Protein AF-A0A453SCV8-F1 (afdb_monomer)

pLDDT: mean 80.99, std 14.95, range [28.77, 96.25]

Nearest PDB structures (foldseek):
  8esm-assembly1_A  TM=9.044E-01  e=3.641E-14  Homo sapiens
  6vp0-assembly1_E  TM=8.899E-01  e=4.242E-14  Homo sapiens
  6vz1-assembly1_B  TM=8.803E-01  e=1.593E-13  Homo sapiens
  6p2p-assembly1_B  TM=7.952E-01  e=4.656E-09  Homo sapiens
  6p2p-assembly1_A  TM=7.874E-01  e=2.498E-08  Homo sapiens

Foldseek 3Di:
DLLVCVLVVVDDPVVSVVVLVVVLVCLQVVLVVCCVPVVDDPVVSVVSNVLSVLQSLLSVLVSLLSVLLSVVVVVVVVPPPDDDDPDVQQNDTDDPVLSVLSSLALASHDGSDADFAPAFPVVVLVVLVVVLVVLVVVLVCLCVPQVVVLVVPDDDPVPDDPVSVVVSCVSVVVSVVSSVVSCLCSPLVRVNVSSCSVSRGPDNQQFAPLVPDPDPVSNVCGSGVRVNVSVVQSVCCVPPVDDDPPDD

InterPro domains:
  IPR004299 Membrane bound O-acyl transferase, MBOAT [PF03062] (101-226)
  IPR014371 Sterol O-acyltransferase, ACAT/DAG/ARE types [PTHR10408] (1-233)

Structure (mmCIF, N/CA/C/O backbone):
data_AF-A0A453SCV8-F1
#
_entry.id   AF-A0A453SCV8-F1
#
loop_
_atom_site.group_PDB
_atom_site.id
_atom_site.type_symbol
_atom_si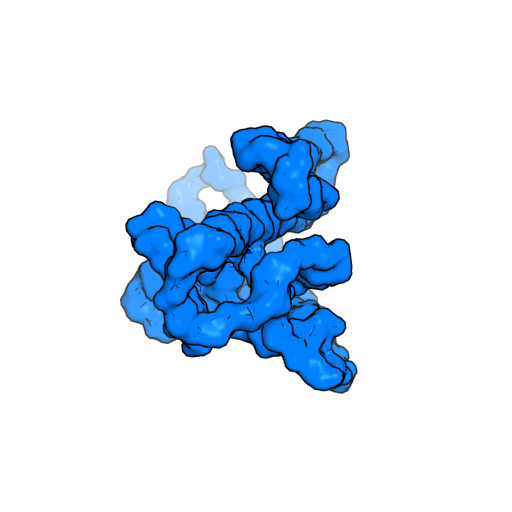te.label_atom_id
_atom_site.label_alt_id
_atom_site.label_comp_id
_atom_site.label_asym_id
_atom_site.label_entity_id
_atom_site.label_seq_id
_atom_site.pdbx_PDB_ins_code
_atom_site.Cartn_x
_atom_site.Cartn_y
_atom_site.Cartn_z
_atom_site.occupancy
_atom_site.B_iso_or_equiv
_atom_site.auth_seq_id
_atom_site.auth_comp_id
_atom_site.auth_asym_id
_atom_site.auth_atom_id
_atom_site.pdbx_PDB_model_num
ATOM 1 N N . MET A 1 1 ? 2.041 -7.154 -23.601 1.00 58.28 1 MET A N 1
ATOM 2 C CA . MET A 1 1 ? 2.044 -7.529 -25.037 1.00 58.28 1 MET A CA 1
ATOM 3 C C . MET A 1 1 ? 2.003 -6.274 -25.902 1.00 58.28 1 MET A C 1
ATOM 5 O O . MET A 1 1 ? 2.887 -6.109 -26.728 1.00 58.28 1 MET A O 1
ATOM 9 N N . THR A 1 2 ? 1.083 -5.354 -25.604 1.00 64.06 2 THR A N 1
ATOM 10 C CA . THR A 1 2 ? 0.978 -3.983 -26.143 1.00 64.06 2 THR A CA 1
ATOM 11 C C . THR A 1 2 ? 2.317 -3.238 -26.220 1.00 64.06 2 THR A C 1
ATOM 13 O O . THR A 1 2 ? 2.733 -2.824 -27.296 1.00 64.06 2 THR A O 1
ATOM 16 N N . GLU A 1 3 ? 3.055 -3.177 -25.111 1.00 69.62 3 GLU A N 1
ATOM 17 C CA . GLU A 1 3 ? 4.350 -2.486 -25.033 1.00 69.62 3 GLU A CA 1
ATOM 18 C C . GLU A 1 3 ? 5.454 -3.131 -25.882 1.00 69.62 3 GLU A C 1
ATOM 20 O O . GLU A 1 3 ? 6.241 -2.439 -26.522 1.00 69.62 3 GLU A O 1
ATOM 25 N N . LYS A 1 4 ? 5.464 -4.467 -25.997 1.00 69.44 4 LYS A N 1
ATOM 26 C CA . LYS A 1 4 ? 6.417 -5.168 -26.876 1.00 69.44 4 LYS A CA 1
ATOM 27 C C . LYS A 1 4 ? 6.181 -4.837 -28.351 1.00 69.44 4 LYS A C 1
ATOM 29 O O . LYS A 1 4 ? 7.125 -4.835 -29.135 1.00 69.44 4 LYS A O 1
ATOM 34 N N . TRP A 1 5 ? 4.930 -4.593 -28.737 1.00 65.44 5 TRP A N 1
ATOM 35 C CA . TRP A 1 5 ? 4.578 -4.194 -30.097 1.00 65.44 5 TRP A CA 1
ATOM 36 C C . TRP A 1 5 ? 4.864 -2.711 -30.352 1.00 65.44 5 TRP A C 1
ATOM 38 O O . TRP A 1 5 ? 5.393 -2.380 -31.411 1.00 65.44 5 TRP A O 1
ATOM 48 N N . ALA A 1 6 ? 4.616 -1.841 -29.368 1.00 64.25 6 ALA A N 1
ATOM 49 C CA . ALA A 1 6 ? 4.986 -0.426 -29.438 1.00 64.25 6 ALA A CA 1
ATOM 50 C C . ALA A 1 6 ? 6.508 -0.238 -29.587 1.00 64.25 6 ALA A C 1
ATOM 52 O O . ALA A 1 6 ? 6.961 0.502 -30.454 1.00 64.25 6 ALA A O 1
ATOM 53 N N . GLN A 1 7 ? 7.317 -0.981 -28.826 1.00 65.38 7 GLN A N 1
ATOM 54 C CA . GLN A 1 7 ? 8.782 -0.911 -28.916 1.00 65.38 7 GLN A CA 1
ATOM 55 C C . GLN A 1 7 ? 9.354 -1.440 -30.231 1.00 65.38 7 GLN A C 1
ATOM 57 O O . GLN A 1 7 ? 10.357 -0.930 -30.716 1.00 65.38 7 GLN A O 1
ATOM 62 N N . ARG A 1 8 ? 8.701 -2.427 -30.852 1.00 66.12 8 ARG A N 1
ATOM 63 C CA . ARG A 1 8 ? 9.067 -2.914 -32.193 1.00 66.12 8 ARG A CA 1
ATOM 64 C C . ARG A 1 8 ? 8.597 -1.982 -33.319 1.00 66.12 8 ARG A C 1
ATOM 66 O O . ARG A 1 8 ? 8.661 -2.378 -34.477 1.00 66.12 8 ARG A O 1
ATOM 73 N N . LYS A 1 9 ? 8.086 -0.785 -32.990 1.00 67.12 9 LYS A N 1
ATOM 74 C CA . LYS A 1 9 ? 7.480 0.187 -33.919 1.00 67.12 9 LYS A CA 1
ATOM 75 C C . LYS A 1 9 ? 6.344 -0.421 -34.773 1.00 67.12 9 LYS A C 1
ATOM 77 O O . LYS A 1 9 ? 5.994 0.121 -35.814 1.00 67.12 9 LYS A O 1
ATOM 82 N N . LEU A 1 10 ? 5.736 -1.529 -34.324 1.00 62.06 10 LEU A N 1
ATOM 83 C CA . LEU A 1 10 ? 4.622 -2.202 -35.016 1.00 62.06 10 LEU A CA 1
ATOM 84 C C . LEU A 1 10 ? 3.293 -1.460 -34.822 1.00 62.06 10 LEU A C 1
ATOM 86 O O . LEU A 1 10 ? 2.353 -1.658 -35.585 1.00 62.06 10 LEU A O 1
ATOM 90 N N . ILE A 1 11 ? 3.199 -0.631 -33.780 1.00 74.75 11 ILE A N 1
ATOM 91 C CA . ILE A 1 11 ? 1.997 0.114 -33.407 1.00 74.75 11 ILE A CA 1
ATOM 92 C C . ILE A 1 11 ? 2.369 1.584 -33.231 1.00 74.75 11 ILE A C 1
ATOM 94 O O . ILE A 1 11 ? 3.384 1.899 -32.614 1.00 74.75 11 ILE A O 1
ATOM 98 N N . ARG A 1 12 ? 1.528 2.481 -33.758 1.00 78.38 12 ARG A N 1
ATOM 99 C CA . ARG A 1 12 ? 1.686 3.936 -33.624 1.00 78.38 12 ARG A CA 1
ATOM 100 C C . ARG A 1 12 ? 1.461 4.377 -32.173 1.00 78.38 12 ARG A C 1
ATOM 102 O O . ARG A 1 12 ? 0.560 3.861 -31.512 1.00 78.38 12 ARG A O 1
ATOM 109 N N . ASP A 1 13 ? 2.209 5.375 -31.705 1.00 74.88 13 ASP A N 1
ATOM 110 C CA . ASP A 1 13 ? 2.206 5.797 -30.293 1.00 74.88 13 ASP A CA 1
ATOM 111 C C . ASP A 1 13 ? 0.807 6.138 -29.752 1.00 74.88 13 ASP A C 1
ATOM 113 O O . ASP A 1 13 ? 0.436 5.692 -28.667 1.00 74.88 13 ASP A O 1
ATOM 117 N N . HIS A 1 14 ? -0.027 6.819 -30.545 1.00 78.62 14 HIS A N 1
ATOM 118 C CA . HIS A 1 14 ? -1.411 7.134 -30.166 1.00 78.62 14 HIS A CA 1
ATOM 119 C C . HIS A 1 14 ? -2.275 5.893 -29.898 1.00 78.62 14 HIS A C 1
ATOM 121 O O . HIS A 1 14 ? -3.102 5.902 -28.989 1.00 78.62 14 HIS A O 1
ATOM 127 N N . VAL A 1 15 ? -2.076 4.814 -30.662 1.00 82.69 15 VAL A N 1
ATOM 128 C CA . VAL A 1 15 ? -2.826 3.560 -30.488 1.00 82.69 15 VAL A CA 1
ATOM 129 C C . VAL A 1 15 ? -2.374 2.849 -29.213 1.00 82.69 15 VAL A C 1
ATOM 131 O O . VAL A 1 15 ? -3.204 2.302 -28.491 1.00 82.69 15 VAL A O 1
ATOM 134 N N . SER A 1 16 ? -1.076 2.909 -28.891 1.00 78.94 16 SER A N 1
ATOM 135 C CA . SER A 1 16 ? -0.559 2.389 -27.621 1.00 78.94 16 SER A CA 1
ATOM 136 C C . SER A 1 16 ? -1.157 3.140 -26.429 1.00 78.94 16 SER A C 1
ATOM 138 O O . SER A 1 16 ? -1.661 2.509 -25.502 1.00 78.94 16 SER A O 1
ATOM 140 N N . ILE A 1 17 ? -1.174 4.476 -26.462 1.00 80.56 17 ILE A N 1
ATOM 141 C CA . ILE A 1 17 ? -1.738 5.301 -25.380 1.00 80.56 17 ILE A CA 1
ATOM 142 C C . ILE A 1 17 ? -3.233 5.012 -25.195 1.00 80.56 17 ILE A C 1
ATOM 144 O O . ILE A 1 17 ? -3.671 4.758 -24.074 1.00 80.56 17 ILE A O 1
ATOM 148 N N . LEU A 1 18 ? -4.005 4.966 -26.287 1.00 85.88 18 LEU A N 1
ATOM 149 C CA . LEU A 1 18 ? -5.435 4.649 -26.236 1.00 85.88 18 LEU A CA 1
ATOM 150 C C . LEU A 1 18 ? -5.690 3.282 -25.588 1.00 85.88 18 LEU A C 1
ATOM 152 O O . LEU A 1 18 ? -6.573 3.140 -24.745 1.00 85.88 18 LEU A O 1
ATOM 156 N N . LEU A 1 19 ? -4.887 2.280 -25.942 1.00 85.75 19 LEU A N 1
ATOM 157 C CA . LEU A 1 19 ? -5.011 0.937 -25.391 1.00 85.75 19 LEU A CA 1
ATOM 158 C C . LEU A 1 19 ? -4.694 0.894 -23.887 1.00 85.75 19 LEU A C 1
ATOM 160 O O . LEU A 1 19 ? -5.390 0.210 -23.140 1.00 85.75 19 LEU A O 1
ATOM 164 N N . HIS A 1 20 ? -3.702 1.659 -23.421 1.00 85.50 20 HIS A N 1
ATOM 165 C CA . HIS A 1 20 ? -3.414 1.795 -21.988 1.00 85.50 20 HIS A CA 1
ATOM 166 C C . HIS A 1 20 ? -4.549 2.493 -21.231 1.00 85.50 20 HIS A C 1
ATOM 168 O O . HIS A 1 20 ? -4.897 2.060 -20.131 1.00 85.50 20 HIS A O 1
ATOM 174 N N . ILE A 1 21 ? -5.175 3.515 -21.824 1.00 87.06 21 ILE A N 1
ATOM 175 C CA . ILE A 1 21 ? -6.353 4.175 -21.241 1.00 87.06 21 ILE A CA 1
ATOM 176 C C . ILE A 1 21 ? -7.493 3.163 -21.087 1.00 87.06 21 ILE A C 1
ATOM 178 O O . ILE A 1 21 ? -8.016 2.990 -19.993 1.00 87.06 21 ILE A O 1
ATOM 182 N N . ILE A 1 22 ? -7.810 2.403 -22.138 1.00 89.19 22 ILE A N 1
ATOM 183 C CA . ILE A 1 22 ? -8.873 1.387 -22.088 1.00 89.19 22 ILE A CA 1
ATOM 184 C C . ILE A 1 22 ? -8.594 0.337 -21.001 1.00 89.19 22 ILE A C 1
ATOM 186 O O . ILE A 1 22 ? -9.485 0.006 -20.216 1.00 89.19 22 ILE A O 1
ATOM 190 N N . ILE A 1 23 ? -7.360 -0.174 -20.921 1.00 89.38 23 ILE A N 1
ATOM 191 C CA . ILE A 1 23 ? -6.976 -1.187 -19.926 1.00 89.38 23 ILE A CA 1
ATOM 192 C C . ILE A 1 23 ? -7.107 -0.631 -18.504 1.00 89.38 23 ILE A C 1
ATOM 194 O O . ILE A 1 23 ? -7.718 -1.270 -17.648 1.00 89.38 23 ILE A O 1
ATOM 198 N N . THR A 1 24 ? -6.565 0.561 -18.247 1.00 88.25 24 THR A N 1
ATOM 199 C CA . THR A 1 24 ? -6.598 1.177 -16.912 1.00 88.25 24 THR A CA 1
ATOM 200 C C . THR A 1 24 ? -8.023 1.508 -16.470 1.00 88.25 24 THR A C 1
ATOM 202 O O . THR A 1 24 ? -8.391 1.204 -15.336 1.00 88.25 24 THR A O 1
ATOM 205 N N . THR A 1 25 ? -8.864 2.033 -17.364 1.00 89.69 25 THR A N 1
ATOM 206 C CA . THR A 1 25 ? -10.285 2.279 -17.085 1.00 89.69 25 THR A CA 1
ATOM 207 C C . THR A 1 25 ? -11.041 0.981 -16.790 1.00 89.69 25 THR A C 1
ATOM 209 O O . THR A 1 25 ? -11.804 0.917 -15.826 1.00 89.69 25 THR A O 1
ATOM 212 N N . THR A 1 26 ? -10.794 -0.083 -17.559 1.00 91.06 26 THR A N 1
ATOM 213 C CA . THR A 1 26 ? -11.451 -1.386 -17.355 1.00 91.06 26 THR A CA 1
ATOM 214 C C . THR A 1 26 ? -11.127 -1.978 -15.981 1.00 91.06 26 THR A C 1
ATOM 216 O O . THR A 1 26 ? -12.017 -2.501 -15.312 1.00 91.06 26 THR A O 1
ATOM 219 N N . VAL A 1 27 ? -9.874 -1.850 -15.527 1.00 91.62 27 VAL A N 1
ATOM 220 C CA . VAL A 1 27 ? -9.416 -2.359 -14.221 1.00 91.62 27 VAL A CA 1
ATOM 221 C C . VAL A 1 27 ? -10.128 -1.691 -13.042 1.00 91.62 27 VAL A C 1
ATOM 223 O O . VAL A 1 27 ? -10.333 -2.349 -12.027 1.00 91.62 27 VAL A O 1
ATOM 226 N N . LEU A 1 28 ? -10.537 -0.425 -13.165 1.00 90.06 28 LEU A N 1
ATOM 227 C CA . LEU A 1 28 ? -11.303 0.261 -12.118 1.00 90.06 28 LEU A CA 1
ATOM 228 C C . LEU A 1 28 ? -12.803 -0.033 -12.194 1.00 90.06 28 LEU A C 1
ATOM 230 O O . LEU A 1 28 ? -13.435 -0.261 -11.166 1.00 90.06 28 LEU A O 1
ATOM 234 N N . ILE A 1 29 ? -13.381 -0.042 -13.398 1.00 91.12 29 ILE A N 1
ATOM 235 C CA . ILE A 1 29 ? -14.833 -0.201 -13.571 1.00 91.12 29 ILE A CA 1
ATOM 236 C C . ILE A 1 29 ? -15.282 -1.630 -13.247 1.00 91.12 29 ILE A C 1
ATOM 238 O O . ILE A 1 29 ? -16.331 -1.818 -12.632 1.00 91.12 29 ILE A O 1
ATOM 242 N N . TYR A 1 30 ? -14.503 -2.644 -13.628 1.00 91.06 30 TYR A N 1
ATOM 243 C CA . TYR A 1 30 ? -14.901 -4.043 -13.459 1.00 91.06 30 TYR A CA 1
ATOM 244 C C . TYR A 1 30 ? -15.178 -4.429 -11.987 1.00 91.06 30 TYR A C 1
ATOM 246 O O . TYR A 1 30 ? -16.276 -4.916 -11.710 1.00 91.06 30 TYR A O 1
ATOM 254 N N . PRO A 1 31 ? -14.278 -4.155 -11.020 1.00 91.06 31 PRO A N 1
ATOM 255 C CA . PRO A 1 31 ? -14.536 -4.366 -9.594 1.00 91.06 31 PRO A CA 1
ATOM 256 C C . PRO A 1 31 ? -15.798 -3.676 -9.078 1.00 91.06 31 PRO A C 1
ATOM 258 O O . PRO A 1 31 ? -16.561 -4.284 -8.332 1.00 91.06 31 PRO A O 1
ATOM 261 N N . VAL A 1 32 ? -16.048 -2.435 -9.508 1.00 89.69 32 VAL A N 1
ATOM 262 C CA . VAL A 1 32 ? -17.232 -1.667 -9.099 1.00 89.69 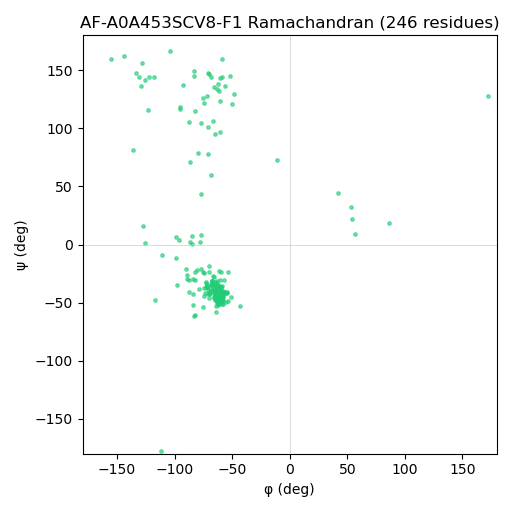32 VAL A CA 1
ATOM 263 C C . VAL A 1 32 ? -18.507 -2.360 -9.575 1.00 89.69 32 VAL A C 1
ATOM 265 O O . VAL A 1 32 ? -19.427 -2.569 -8.787 1.00 89.69 32 VAL A O 1
ATOM 268 N N . VAL A 1 33 ? -18.550 -2.785 -10.840 1.00 90.12 33 VAL A N 1
ATOM 269 C CA . VAL A 1 33 ? -19.704 -3.504 -11.398 1.00 90.12 33 VAL A CA 1
ATOM 270 C C . VAL A 1 33 ? -19.933 -4.836 -10.679 1.00 90.12 33 VAL A C 1
ATOM 272 O O . VAL A 1 33 ? -21.078 -5.179 -10.393 1.00 90.12 33 VAL A O 1
ATOM 275 N N . VAL A 1 34 ? -18.867 -5.576 -10.360 1.00 90.56 34 VAL A N 1
ATOM 276 C CA . VAL A 1 34 ? -18.962 -6.848 -9.624 1.00 90.56 34 VAL A CA 1
ATOM 277 C C . VAL A 1 34 ? -19.528 -6.631 -8.221 1.00 90.56 34 VAL A C 1
ATOM 279 O O . VAL A 1 34 ? -20.444 -7.344 -7.824 1.00 90.56 34 VAL A O 1
ATOM 282 N N . ILE A 1 35 ? -19.046 -5.625 -7.487 1.00 90.00 35 ILE A N 1
ATOM 283 C CA . ILE A 1 35 ? -19.531 -5.324 -6.131 1.00 90.00 35 ILE A CA 1
ATOM 284 C C . ILE A 1 35 ? -21.016 -4.952 -6.149 1.00 90.00 35 ILE A C 1
ATOM 286 O O . ILE A 1 35 ? -21.773 -5.456 -5.322 1.00 90.00 35 ILE A O 1
ATOM 290 N N . LEU A 1 36 ? -21.437 -4.123 -7.110 1.00 88.06 36 LEU A N 1
ATOM 291 C CA . LEU A 1 36 ? -22.833 -3.701 -7.243 1.00 88.06 36 LEU A CA 1
ATOM 292 C C . LEU A 1 36 ? -23.770 -4.845 -7.651 1.00 88.06 36 LEU A C 1
ATOM 294 O O . LEU A 1 36 ? -24.936 -4.831 -7.275 1.00 88.06 36 LEU A O 1
ATOM 298 N N . LYS A 1 37 ? -23.285 -5.828 -8.420 1.00 90.00 37 LYS A N 1
ATOM 299 C CA . LYS A 1 37 ? -24.107 -6.958 -8.882 1.00 90.00 37 LYS A CA 1
ATOM 300 C C . LYS A 1 37 ? -24.159 -8.137 -7.916 1.00 90.00 37 LYS A C 1
ATOM 302 O O . LYS A 1 37 ? -25.148 -8.859 -7.922 1.00 90.00 37 LYS A O 1
ATOM 307 N N . CYS A 1 38 ? -23.101 -8.375 -7.147 1.00 82.75 38 CYS A N 1
ATOM 308 C CA . CYS A 1 38 ? -22.961 -9.595 -6.350 1.00 82.75 38 CYS A CA 1
ATOM 309 C C . CYS A 1 38 ? -23.351 -9.437 -4.871 1.00 82.75 38 CYS A C 1
ATOM 311 O O . CYS A 1 38 ? -23.093 -10.370 -4.118 1.00 82.75 38 CYS A O 1
ATOM 313 N N . GLU A 1 39 ? -23.906 -8.290 -4.446 1.00 79.25 39 GLU A N 1
ATOM 314 C CA . GLU A 1 39 ? -24.214 -7.978 -3.030 1.00 79.25 39 GLU A CA 1
ATOM 315 C C . GLU A 1 39 ? -23.092 -8.426 -2.074 1.00 79.25 39 GLU A C 1
ATOM 317 O O . GLU A 1 39 ? -23.305 -9.063 -1.043 1.00 79.25 39 GLU A O 1
ATOM 322 N N . SER A 1 40 ? -21.846 -8.146 -2.466 1.00 77.81 40 SER A N 1
ATOM 323 C CA . SER A 1 40 ? -20.671 -8.620 -1.740 1.00 77.81 40 SER A CA 1
ATOM 324 C C . SER A 1 40 ? -20.662 -8.076 -0.311 1.00 77.81 40 SER A C 1
ATOM 326 O O . SER A 1 40 ? -20.938 -6.897 -0.084 1.00 77.81 40 SER A O 1
ATOM 328 N N . ALA A 1 41 ? -20.209 -8.899 0.641 1.00 85.12 41 ALA A N 1
ATOM 329 C CA . ALA A 1 41 ? -19.890 -8.430 1.983 1.00 85.12 41 ALA A CA 1
ATOM 330 C C . ALA A 1 41 ? -18.943 -7.215 1.923 1.00 85.12 41 ALA A C 1
ATOM 332 O O . ALA A 1 41 ? -18.064 -7.123 1.056 1.00 85.12 41 ALA A O 1
ATOM 333 N N . VAL A 1 42 ? -19.114 -6.283 2.864 1.00 85.00 42 VAL A N 1
ATOM 334 C CA . VAL A 1 42 ? -18.388 -5.000 2.883 1.00 85.00 42 VAL A CA 1
ATOM 335 C C . VAL A 1 42 ? -16.871 -5.213 2.871 1.00 85.00 42 VAL A C 1
ATOM 337 O O . VAL A 1 42 ? -16.152 -4.536 2.138 1.00 85.00 42 VAL A O 1
ATOM 340 N N . LEU A 1 43 ? -16.382 -6.202 3.627 1.00 84.81 43 LEU A N 1
ATOM 341 C CA . LEU A 1 43 ? -14.953 -6.495 3.719 1.00 84.81 43 LEU A CA 1
ATOM 342 C C . LEU A 1 43 ? -14.370 -7.000 2.391 1.00 84.81 43 LEU A C 1
ATOM 344 O O . LEU A 1 43 ? -13.319 -6.525 1.967 1.00 84.81 43 LEU A O 1
ATOM 348 N N . SER A 1 44 ? -15.045 -7.928 1.707 1.00 87.38 44 SER A N 1
ATOM 349 C CA . SER A 1 44 ? -14.571 -8.441 0.415 1.00 87.38 44 SER A CA 1
ATOM 350 C C . SER A 1 44 ? -14.635 -7.374 -0.678 1.00 87.38 44 SER A C 1
ATOM 352 O O . SER A 1 44 ? -13.722 -7.299 -1.499 1.00 87.38 44 SER A O 1
ATOM 354 N N . GLY A 1 45 ? -15.645 -6.496 -0.646 1.00 89.50 45 GLY A N 1
ATOM 355 C CA . GLY A 1 45 ? -15.724 -5.341 -1.542 1.00 89.50 45 GLY A CA 1
ATOM 356 C C . GLY A 1 45 ? -14.565 -4.362 -1.329 1.00 89.50 45 GLY A C 1
ATOM 357 O O . GLY A 1 45 ? -13.916 -3.953 -2.292 1.00 89.50 45 GLY A O 1
ATOM 358 N N . PHE A 1 46 ? -14.242 -4.053 -0.069 1.00 89.62 46 PHE A N 1
ATOM 359 C CA . PHE A 1 46 ? -13.094 -3.213 0.279 1.00 89.62 46 PHE A CA 1
ATOM 360 C C . PHE A 1 46 ? -11.772 -3.815 -0.215 1.00 89.62 46 PHE A C 1
ATOM 362 O O . PHE A 1 46 ? -10.992 -3.125 -0.869 1.00 89.62 46 PHE A O 1
ATOM 369 N N . VAL A 1 47 ? -11.535 -5.107 0.038 1.00 90.62 47 VAL A N 1
ATOM 370 C CA . VAL A 1 47 ? -10.312 -5.801 -0.405 1.00 90.62 47 VAL A CA 1
ATOM 371 C C . VAL A 1 47 ? -10.191 -5.788 -1.930 1.00 90.62 47 VAL A C 1
ATOM 373 O O . VAL A 1 47 ? -9.117 -5.485 -2.455 1.00 90.62 47 VAL A O 1
ATOM 376 N N . LEU A 1 48 ? -11.282 -6.056 -2.652 1.00 91.69 48 LEU A N 1
ATOM 377 C CA . LEU A 1 48 ? -11.285 -6.039 -4.114 1.00 91.69 48 LEU A CA 1
ATOM 378 C C . LEU A 1 48 ? -10.962 -4.641 -4.663 1.00 91.69 48 LEU A C 1
ATOM 380 O O . LEU A 1 48 ? -10.107 -4.514 -5.541 1.00 91.69 48 LEU A O 1
ATOM 384 N N . MET A 1 49 ? -11.586 -3.592 -4.119 1.00 92.69 49 MET A N 1
ATOM 385 C CA . MET A 1 49 ? -11.309 -2.207 -4.519 1.00 92.69 49 MET A CA 1
ATOM 386 C C . MET A 1 49 ? -9.881 -1.777 -4.186 1.00 92.69 49 MET A C 1
ATOM 388 O O . MET A 1 49 ? -9.250 -1.066 -4.972 1.00 92.69 49 MET A O 1
ATOM 392 N N . PHE A 1 50 ? -9.345 -2.220 -3.050 1.00 91.38 50 PHE A N 1
ATOM 393 C CA . PHE A 1 50 ? -7.977 -1.921 -2.649 1.00 91.38 50 PHE A CA 1
ATOM 394 C C . PHE A 1 50 ? -6.959 -2.532 -3.623 1.00 91.38 50 PHE A C 1
ATOM 396 O O . PHE A 1 50 ? -6.081 -1.830 -4.129 1.00 91.38 50 PHE A O 1
ATOM 403 N N . ILE A 1 51 ? -7.126 -3.812 -3.972 1.00 91.75 51 ILE A N 1
ATOM 404 C CA . ILE A 1 51 ? -6.279 -4.502 -4.959 1.00 91.75 51 ILE A CA 1
ATOM 405 C C . ILE A 1 51 ? -6.419 -3.861 -6.346 1.00 91.75 51 ILE A C 1
ATOM 407 O O . ILE A 1 51 ? -5.417 -3.663 -7.040 1.00 91.75 51 ILE A O 1
ATOM 411 N N . ALA A 1 52 ? -7.639 -3.498 -6.747 1.00 93.00 52 ALA A N 1
ATOM 412 C CA . ALA A 1 52 ? -7.898 -2.824 -8.015 1.00 93.00 52 ALA A CA 1
ATOM 413 C C . ALA A 1 52 ? -7.192 -1.466 -8.102 1.00 93.00 52 ALA A C 1
ATOM 415 O O . ALA A 1 52 ? -6.540 -1.174 -9.103 1.00 93.00 52 ALA A O 1
ATOM 416 N N . SER A 1 53 ? -7.253 -0.675 -7.029 1.00 91.75 53 SER A N 1
ATOM 417 C CA . SER A 1 53 ? -6.601 0.636 -6.938 1.00 91.75 53 SER A CA 1
ATOM 418 C C . SER A 1 53 ? -5.077 0.515 -7.016 1.00 91.75 53 SER A C 1
ATOM 420 O O . SER A 1 53 ? -4.439 1.246 -7.771 1.00 91.75 53 SER A O 1
ATOM 422 N N . ILE A 1 54 ? -4.485 -0.456 -6.309 1.00 90.88 54 ILE A N 1
ATOM 423 C CA . ILE A 1 54 ? -3.046 -0.754 -6.402 1.00 90.88 54 ILE A CA 1
ATOM 424 C C . ILE A 1 54 ? -2.668 -1.146 -7.832 1.00 90.88 54 ILE A C 1
ATOM 426 O O . ILE A 1 54 ? -1.701 -0.626 -8.386 1.00 90.88 54 ILE A O 1
ATOM 430 N N . THR A 1 55 ? -3.437 -2.048 -8.442 1.00 90.88 55 THR A N 1
ATOM 431 C CA . THR A 1 55 ? -3.184 -2.526 -9.808 1.00 90.88 55 THR A CA 1
ATOM 432 C C . THR A 1 55 ? -3.276 -1.379 -10.807 1.00 90.88 55 THR A C 1
ATOM 434 O O . THR A 1 55 ? -2.422 -1.255 -11.681 1.00 90.88 55 THR A O 1
ATOM 437 N N . TRP A 1 56 ? -4.263 -0.500 -10.650 1.00 91.62 56 TRP A N 1
ATOM 438 C CA . TRP A 1 56 ? -4.416 0.689 -11.474 1.00 91.62 56 TRP A CA 1
ATOM 439 C C . TRP A 1 56 ? -3.207 1.625 -11.357 1.00 91.62 56 TRP A C 1
ATOM 441 O O . TRP A 1 56 ? -2.608 1.960 -12.378 1.00 91.62 56 TRP A O 1
ATOM 451 N N . LEU A 1 57 ? -2.775 1.965 -10.136 1.00 89.31 57 LEU A N 1
ATOM 452 C CA . LEU A 1 57 ? -1.588 2.803 -9.907 1.00 89.31 57 LEU A CA 1
ATOM 453 C C . LEU A 1 57 ? -0.325 2.193 -10.536 1.00 89.31 57 LEU A C 1
ATOM 455 O O . LEU A 1 57 ? 0.452 2.900 -11.183 1.00 89.31 57 LEU A O 1
ATOM 459 N N . LYS A 1 58 ? -0.149 0.871 -10.417 1.00 90.31 58 LYS A N 1
ATOM 460 C CA . LYS A 1 58 ? 0.962 0.149 -11.054 1.00 90.31 58 LYS A CA 1
ATOM 461 C C . LYS A 1 58 ? 0.909 0.225 -12.576 1.00 90.31 58 LYS A C 1
ATOM 463 O O . LYS A 1 58 ? 1.936 0.464 -13.205 1.00 90.31 58 LYS A O 1
ATOM 468 N N . LEU A 1 59 ? -0.266 0.038 -13.176 1.00 89.19 59 LEU A N 1
ATOM 469 C CA . LEU A 1 59 ? -0.442 0.111 -14.628 1.00 89.19 59 LEU A CA 1
ATOM 470 C C . LEU A 1 59 ? -0.187 1.521 -15.167 1.00 89.19 59 LEU A C 1
ATOM 472 O O . LEU A 1 59 ? 0.458 1.658 -16.205 1.00 89.19 59 LEU A O 1
ATOM 476 N N . VAL A 1 60 ? -0.635 2.554 -14.449 1.00 87.19 60 VAL A N 1
ATOM 477 C CA . VAL A 1 60 ? -0.348 3.955 -14.783 1.00 87.19 60 VAL A CA 1
ATOM 478 C C . VAL A 1 60 ? 1.160 4.203 -14.743 1.00 87.19 60 VAL A C 1
ATOM 480 O O . VAL A 1 60 ? 1.727 4.666 -15.731 1.00 87.19 60 VAL A O 1
ATOM 483 N N . SER A 1 61 ? 1.841 3.822 -13.657 1.00 87.19 61 SER A N 1
ATOM 484 C CA . SER A 1 61 ? 3.299 3.978 -13.565 1.00 87.19 61 SER A CA 1
ATOM 485 C C . SER A 1 61 ? 4.042 3.200 -14.655 1.00 87.19 61 SER A C 1
ATOM 487 O O . SER A 1 61 ? 4.981 3.721 -15.253 1.00 87.19 61 SER A O 1
ATOM 489 N N . PHE A 1 62 ? 3.599 1.981 -14.967 1.00 87.06 62 PHE A N 1
ATOM 490 C CA . PHE A 1 62 ? 4.163 1.175 -16.045 1.00 87.06 62 PHE A CA 1
ATOM 491 C C . PHE A 1 62 ? 4.014 1.855 -17.413 1.00 87.06 62 PHE A C 1
ATOM 493 O O . PHE A 1 62 ? 4.972 1.884 -18.184 1.00 87.06 62 PHE A O 1
ATOM 500 N N . ALA A 1 63 ? 2.847 2.425 -17.721 1.00 85.75 63 ALA A N 1
ATOM 501 C CA . ALA A 1 63 ? 2.616 3.120 -18.986 1.00 85.75 63 ALA A CA 1
ATOM 502 C C . ALA A 1 63 ? 3.504 4.370 -19.128 1.00 85.75 63 ALA A C 1
ATOM 504 O O . ALA A 1 63 ? 4.135 4.547 -20.171 1.00 85.75 63 ALA A O 1
ATOM 505 N N . HIS A 1 64 ? 3.607 5.189 -18.074 1.00 83.69 64 HIS A N 1
ATOM 506 C CA . HIS A 1 64 ? 4.448 6.392 -18.068 1.00 83.69 64 HIS A CA 1
ATOM 507 C C . HIS A 1 64 ? 5.935 6.059 -18.214 1.00 83.69 64 HIS A C 1
ATOM 509 O O . HIS A 1 64 ? 6.576 6.539 -19.142 1.00 83.69 64 HIS A O 1
ATOM 515 N N . THR A 1 65 ? 6.475 5.165 -17.380 1.00 83.00 65 THR A N 1
ATOM 516 C CA . THR A 1 65 ? 7.898 4.802 -17.452 1.00 83.00 65 THR A CA 1
ATOM 517 C C . THR A 1 65 ? 8.266 4.185 -18.809 1.00 83.00 65 THR A C 1
ATOM 519 O O . THR A 1 65 ? 9.341 4.459 -19.331 1.00 83.00 65 THR A O 1
ATOM 522 N N . ASN A 1 66 ? 7.399 3.367 -19.422 1.00 83.38 66 ASN A N 1
ATOM 523 C CA . ASN A 1 66 ? 7.697 2.821 -20.753 1.00 83.38 66 ASN A CA 1
ATOM 524 C C . ASN A 1 66 ? 7.594 3.872 -21.863 1.00 83.38 66 ASN A C 1
ATOM 526 O O . ASN A 1 66 ? 8.374 3.813 -22.811 1.00 83.38 66 ASN A O 1
ATOM 530 N N . TYR A 1 67 ? 6.663 4.825 -21.764 1.00 82.62 67 TYR A N 1
ATOM 531 C CA . TYR A 1 67 ? 6.610 5.964 -22.681 1.00 82.62 67 TYR A CA 1
ATOM 532 C C . TYR A 1 67 ? 7.914 6.766 -22.629 1.00 82.62 67 TYR A C 1
ATOM 534 O O . TYR A 1 67 ? 8.539 6.999 -23.662 1.00 82.62 67 TYR A O 1
ATOM 542 N N . ASP A 1 68 ? 8.365 7.072 -21.420 1.00 80.56 68 ASP A N 1
ATOM 543 C CA . ASP A 1 68 ? 9.600 7.792 -21.146 1.00 80.56 68 ASP A CA 1
ATOM 544 C C . ASP A 1 68 ? 10.838 7.066 -21.713 1.00 80.56 68 ASP A C 1
ATOM 546 O O . ASP A 1 68 ? 11.653 7.671 -22.412 1.00 80.56 68 ASP A O 1
ATOM 550 N N . ILE A 1 69 ? 10.942 5.744 -21.515 1.00 79.44 69 ILE A N 1
ATOM 551 C CA . ILE A 1 69 ? 12.016 4.918 -22.098 1.00 79.44 69 ILE A CA 1
ATOM 552 C C . ILE A 1 69 ? 11.981 4.953 -23.634 1.00 79.44 69 ILE A C 1
ATOM 554 O O . ILE A 1 69 ? 13.034 5.013 -24.270 1.00 79.44 69 ILE A O 1
ATOM 558 N N . ARG A 1 70 ? 10.793 4.941 -24.259 1.00 78.00 70 ARG A N 1
ATOM 559 C CA . ARG A 1 70 ? 10.676 5.030 -25.726 1.00 78.00 70 ARG A CA 1
ATOM 560 C C . ARG A 1 70 ? 11.162 6.380 -26.243 1.00 78.00 70 ARG A C 1
ATOM 562 O O . ARG A 1 70 ? 11.937 6.401 -27.197 1.00 78.00 70 ARG A O 1
ATOM 569 N N . VAL A 1 71 ? 10.761 7.483 -25.613 1.00 80.31 71 VAL A N 1
ATOM 570 C CA . VAL A 1 71 ? 11.220 8.830 -25.993 1.00 80.31 71 VAL A CA 1
ATOM 571 C C . VAL A 1 71 ? 12.742 8.935 -25.866 1.00 80.31 71 VAL A C 1
ATOM 573 O O . VAL A 1 71 ? 13.399 9.410 -26.793 1.00 80.31 71 VAL A O 1
ATOM 576 N N . LEU A 1 72 ? 13.311 8.407 -24.778 1.00 76.62 72 LEU A N 1
ATOM 577 C CA . LEU A 1 72 ? 14.757 8.367 -24.568 1.00 76.62 72 LEU A CA 1
ATOM 578 C C . LEU A 1 72 ? 15.479 7.502 -25.616 1.00 76.62 72 LEU A C 1
ATOM 580 O O . LEU A 1 72 ? 16.496 7.910 -26.166 1.00 76.62 72 LEU A O 1
ATOM 584 N N . SER A 1 73 ? 14.945 6.329 -25.962 1.00 75.81 73 SER A N 1
ATOM 585 C CA . SER A 1 73 ? 15.552 5.479 -26.998 1.00 75.81 73 SER A CA 1
ATOM 586 C C . SER A 1 73 ? 15.596 6.169 -28.369 1.00 75.81 73 SER A C 1
ATOM 588 O O . SER A 1 73 ? 16.584 6.058 -29.090 1.00 75.81 73 SER A O 1
ATOM 590 N N . GLN A 1 74 ? 14.565 6.953 -28.705 1.00 76.56 74 GLN A N 1
ATOM 591 C CA . GLN A 1 74 ? 14.508 7.709 -29.955 1.00 76.56 74 GLN A CA 1
ATOM 592 C C . GLN A 1 74 ? 15.466 8.907 -29.966 1.00 76.56 74 GLN A C 1
ATOM 594 O O . GLN A 1 74 ? 15.958 9.269 -31.035 1.00 76.56 74 GLN A O 1
ATOM 599 N N . SER A 1 75 ? 15.724 9.549 -28.821 1.00 74.88 75 SER A N 1
ATOM 600 C CA . SER A 1 75 ? 16.696 10.648 -28.743 1.00 74.88 75 SER A CA 1
ATOM 601 C C . SER A 1 75 ? 18.137 10.140 -28.845 1.00 74.88 75 SER A C 1
ATOM 603 O O . SER A 1 75 ? 18.950 10.767 -29.526 1.00 74.88 75 SER A O 1
ATOM 605 N N . ILE A 1 76 ? 18.428 8.970 -28.265 1.00 74.12 76 ILE A N 1
ATOM 606 C CA . ILE A 1 76 ? 19.719 8.281 -28.403 1.00 74.12 76 ILE A CA 1
ATOM 607 C C . ILE A 1 76 ? 19.951 7.854 -29.861 1.00 74.12 76 ILE A C 1
ATOM 609 O O . ILE A 1 76 ? 21.011 8.145 -30.412 1.00 74.12 76 ILE A O 1
ATOM 613 N N . GLU A 1 77 ? 18.954 7.250 -30.528 1.00 72.50 77 GLU A N 1
ATOM 614 C CA . GLU A 1 77 ? 19.028 6.902 -31.964 1.00 72.50 77 GLU A CA 1
ATOM 615 C C . GLU A 1 77 ? 19.320 8.129 -32.853 1.00 72.50 77 GLU A C 1
ATOM 617 O O . GLU A 1 77 ? 19.959 8.003 -33.896 1.00 72.50 77 GLU A O 1
ATOM 622 N N . LYS A 1 78 ? 18.880 9.327 -32.442 1.00 75.62 78 LYS A N 1
ATOM 623 C CA . LYS A 1 78 ? 19.097 10.597 -33.158 1.00 75.62 78 LYS A CA 1
ATOM 624 C C . LYS A 1 78 ? 20.444 11.272 -32.851 1.00 75.62 78 LYS A C 1
ATOM 626 O O . LYS A 1 78 ? 20.671 12.385 -33.321 1.00 75.62 78 LYS A O 1
ATOM 631 N N . GLY A 1 79 ? 21.341 10.615 -32.113 1.00 61.25 79 GLY A N 1
ATOM 632 C CA . GLY A 1 79 ? 22.723 11.067 -31.918 1.00 61.25 79 GLY A CA 1
ATOM 633 C C . GLY A 1 79 ? 22.935 12.063 -30.774 1.00 61.25 79 GLY A C 1
ATOM 634 O O . GLY A 1 79 ? 23.964 12.735 -30.751 1.00 61.25 79 GLY A O 1
ATOM 635 N N . ALA A 1 80 ? 22.005 12.172 -29.818 1.00 58.44 80 ALA A N 1
ATOM 636 C CA . ALA A 1 80 ? 22.226 12.978 -28.619 1.00 58.44 80 ALA A CA 1
ATOM 637 C C . ALA A 1 80 ? 23.267 12.302 -27.704 1.00 58.44 80 ALA A C 1
ATOM 639 O O . ALA A 1 80 ? 22.960 11.361 -26.972 1.00 58.44 80 ALA A O 1
ATOM 640 N N . THR A 1 81 ? 24.512 12.782 -27.735 1.00 53.31 81 THR A N 1
ATOM 641 C CA . THR A 1 81 ? 25.587 12.412 -26.804 1.00 53.31 81 THR A CA 1
ATOM 642 C C . THR A 1 81 ? 25.313 12.993 -25.415 1.00 53.31 81 THR A C 1
ATOM 644 O O . THR A 1 81 ? 25.911 13.983 -25.003 1.00 53.31 81 THR A O 1
ATOM 647 N N . HIS A 1 82 ? 24.413 12.365 -24.657 1.00 50.31 82 HIS A N 1
ATOM 648 C CA . HIS A 1 82 ? 24.362 12.570 -23.212 1.00 50.31 82 HIS A CA 1
ATOM 649 C C . HIS A 1 82 ? 25.306 11.583 -22.525 1.00 50.31 82 HIS A C 1
ATOM 651 O O . HIS A 1 82 ? 25.049 10.385 -22.434 1.00 50.31 82 HIS A O 1
ATOM 657 N N . GLY A 1 83 ? 26.440 12.114 -22.064 1.00 47.47 83 GLY A N 1
ATOM 658 C CA . GLY A 1 83 ? 27.389 11.405 -21.222 1.00 47.47 83 GLY A CA 1
ATOM 659 C C . GLY A 1 83 ? 26.788 11.104 -19.852 1.00 47.47 83 GLY A C 1
ATOM 660 O O . GLY A 1 83 ? 26.608 11.997 -19.032 1.00 47.47 83 GLY A O 1
ATOM 661 N N . SER A 1 84 ? 26.453 9.843 -19.624 1.00 43.50 84 SER A N 1
ATOM 662 C CA . SER A 1 84 ? 26.600 9.090 -18.370 1.00 43.50 84 SER A CA 1
ATOM 663 C C . SER A 1 84 ? 25.896 7.753 -18.576 1.00 43.50 84 SER A C 1
ATOM 665 O O . SER A 1 84 ? 24.774 7.727 -19.059 1.00 43.50 84 SER A O 1
ATOM 667 N N . SER A 1 85 ? 26.604 6.659 -18.296 1.00 45.44 85 SER A N 1
ATOM 668 C CA . SER A 1 85 ? 26.153 5.263 -18.154 1.00 45.44 85 SER A CA 1
ATOM 669 C C . SER A 1 85 ? 24.631 5.015 -18.090 1.00 45.44 85 SER A C 1
ATOM 671 O O . SER A 1 85 ? 24.099 4.667 -17.035 1.00 45.44 85 SER A O 1
ATOM 673 N N . ILE A 1 86 ? 23.905 5.155 -19.202 1.00 54.00 86 ILE A N 1
ATOM 674 C CA . ILE A 1 86 ? 22.557 4.601 -19.295 1.00 54.00 86 ILE A CA 1
ATOM 675 C C . ILE A 1 86 ? 22.777 3.112 -19.516 1.00 54.00 86 ILE A C 1
ATOM 677 O O . ILE A 1 86 ? 23.189 2.711 -20.604 1.00 54.00 86 ILE A O 1
ATOM 681 N N . ASP A 1 87 ? 22.568 2.308 -18.470 1.00 57.41 87 ASP A N 1
ATOM 682 C CA . ASP A 1 87 ? 22.686 0.855 -18.571 1.00 57.41 87 ASP A CA 1
ATOM 683 C C . ASP A 1 87 ? 21.858 0.376 -19.767 1.00 57.41 87 ASP A C 1
ATOM 685 O O . ASP A 1 87 ? 20.642 0.583 -19.816 1.00 57.41 87 ASP A O 1
ATOM 689 N N . GLU A 1 88 ? 22.497 -0.288 -20.732 1.00 57.84 88 GLU A N 1
ATOM 690 C CA . GLU A 1 88 ? 21.819 -0.871 -21.899 1.00 57.84 88 GLU A CA 1
ATOM 691 C C . GLU A 1 88 ? 20.661 -1.800 -21.483 1.00 57.84 88 GLU A C 1
ATOM 693 O O . GLU A 1 88 ? 19.711 -2.018 -22.236 1.00 57.84 88 GLU A O 1
ATOM 698 N N . GLU A 1 89 ? 20.713 -2.329 -20.258 1.00 59.25 89 GLU A N 1
ATOM 699 C CA . GLU A 1 89 ? 19.661 -3.134 -19.645 1.00 59.25 89 GLU A CA 1
ATOM 700 C C . GLU A 1 89 ? 18.380 -2.335 -19.338 1.00 59.25 89 GLU A C 1
ATOM 702 O O . GLU A 1 89 ? 17.288 -2.881 -19.482 1.00 59.25 89 GLU A O 1
ATOM 707 N N . ASN A 1 90 ? 18.478 -1.038 -19.019 1.00 62.28 90 ASN A N 1
ATOM 708 C CA . ASN A 1 90 ? 17.323 -0.156 -18.801 1.00 62.28 90 ASN A CA 1
ATOM 709 C C . ASN A 1 90 ? 16.625 0.243 -20.114 1.00 62.28 90 ASN A C 1
ATOM 711 O O . ASN A 1 90 ? 15.438 0.569 -20.106 1.00 62.28 90 ASN A O 1
ATOM 715 N N . ILE A 1 91 ? 17.353 0.206 -21.237 1.00 63.44 91 ILE A N 1
ATOM 716 C CA . ILE A 1 91 ? 16.827 0.497 -22.583 1.00 63.44 91 ILE A CA 1
ATOM 717 C C . ILE A 1 91 ? 16.134 -0.742 -23.177 1.00 63.44 91 ILE A C 1
ATOM 719 O O . ILE A 1 91 ? 15.242 -0.623 -24.024 1.00 63.44 91 ILE A O 1
ATOM 723 N N . LYS A 1 92 ? 16.493 -1.951 -22.721 1.00 65.31 92 LYS A N 1
ATOM 724 C CA . LYS A 1 92 ? 15.820 -3.182 -23.145 1.00 65.31 92 LYS A CA 1
ATOM 725 C C . LYS A 1 92 ? 14.370 -3.198 -22.662 1.00 65.31 92 LYS A C 1
ATOM 727 O O . LYS A 1 92 ? 14.040 -2.896 -21.520 1.00 65.31 92 LYS A O 1
ATOM 732 N N . GLY A 1 93 ? 13.485 -3.590 -23.573 1.00 68.69 93 GLY A N 1
ATOM 733 C CA . GLY A 1 93 ? 12.052 -3.628 -23.330 1.00 68.69 93 GLY A CA 1
ATOM 734 C C . GLY A 1 93 ? 11.596 -4.514 -22.169 1.00 68.69 93 GLY A C 1
ATOM 735 O O . GLY A 1 93 ? 12.297 -5.458 -21.796 1.00 68.69 93 GLY A O 1
ATOM 736 N N . PRO A 1 94 ? 10.385 -4.279 -21.621 1.00 79.00 94 PRO A N 1
ATOM 737 C CA . PRO A 1 94 ? 9.886 -5.033 -20.483 1.00 79.00 94 PRO A CA 1
ATOM 738 C C . PRO A 1 94 ? 9.768 -6.527 -20.813 1.00 79.00 94 PRO A C 1
ATOM 740 O O . PRO A 1 94 ? 9.070 -6.958 -21.744 1.00 79.00 94 PRO A O 1
ATOM 743 N N . THR A 1 95 ? 10.435 -7.344 -20.002 1.00 83.88 95 THR A N 1
ATOM 744 C CA . THR A 1 95 ? 10.321 -8.803 -20.048 1.00 83.88 95 THR A CA 1
ATOM 745 C C . THR A 1 95 ? 9.092 -9.241 -19.250 1.00 83.88 95 THR A C 1
ATOM 747 O O . THR A 1 95 ? 8.712 -8.609 -18.273 1.00 83.88 95 THR A O 1
ATOM 750 N N . ILE A 1 96 ? 8.443 -10.346 -19.633 1.00 83.69 96 ILE A N 1
ATOM 751 C CA . ILE A 1 96 ? 7.235 -10.823 -18.925 1.00 83.69 96 ILE A CA 1
ATOM 752 C C . ILE A 1 96 ? 7.550 -11.082 -17.444 1.00 83.69 96 ILE A C 1
ATOM 754 O O . ILE A 1 96 ? 6.783 -10.681 -16.576 1.00 83.69 96 ILE A O 1
ATOM 758 N N . ASN A 1 97 ? 8.723 -11.649 -17.155 1.00 86.19 97 ASN A N 1
ATOM 759 C CA . ASN A 1 97 ? 9.178 -11.901 -15.790 1.00 86.19 97 ASN A CA 1
ATOM 760 C C . ASN A 1 97 ? 9.367 -10.612 -14.974 1.00 86.19 97 ASN A C 1
ATOM 762 O O . ASN A 1 97 ? 9.036 -10.609 -13.792 1.00 86.19 97 ASN A O 1
ATOM 766 N N . SER A 1 98 ? 9.862 -9.520 -15.574 1.00 85.94 98 SER A N 1
ATOM 767 C CA . SER A 1 98 ? 10.026 -8.247 -14.855 1.00 85.94 98 SER A CA 1
ATOM 768 C C . SER A 1 98 ? 8.677 -7.583 -14.578 1.00 85.94 98 SER A C 1
ATOM 770 O O . SER A 1 98 ? 8.470 -7.062 -13.486 1.00 85.94 98 SER A O 1
ATOM 772 N N . VAL A 1 99 ? 7.724 -7.689 -15.511 1.00 88.00 99 VAL A N 1
ATOM 773 C CA . VAL A 1 99 ? 6.350 -7.204 -15.311 1.00 88.00 99 VAL A CA 1
ATOM 774 C C . VAL A 1 99 ? 5.649 -7.989 -14.206 1.00 88.00 99 VAL A C 1
ATOM 776 O O . VAL A 1 99 ? 5.085 -7.386 -13.300 1.00 88.00 99 VAL A O 1
ATOM 779 N N . VAL A 1 100 ? 5.712 -9.324 -14.229 1.00 90.19 100 VAL A N 1
ATOM 780 C CA . VAL A 1 100 ? 5.115 -10.162 -13.174 1.00 90.19 100 VAL A CA 1
ATOM 781 C C . VAL A 1 100 ? 5.752 -9.858 -11.817 1.00 90.19 100 VAL A C 1
ATOM 783 O O . VAL A 1 100 ? 5.039 -9.708 -10.827 1.00 90.19 100 VAL A O 1
ATOM 786 N N . TYR A 1 101 ? 7.077 -9.694 -11.772 1.00 91.44 101 TYR A N 1
ATOM 787 C CA . TYR A 1 101 ? 7.782 -9.293 -10.557 1.00 91.44 101 TYR A CA 1
ATOM 788 C C . TYR A 1 101 ? 7.286 -7.942 -10.026 1.00 91.44 101 TYR A C 1
ATOM 790 O O . TYR A 1 101 ? 6.940 -7.838 -8.852 1.00 91.44 101 TYR A O 1
ATOM 798 N N . PHE A 1 102 ? 7.181 -6.928 -10.888 1.00 90.62 102 PHE A N 1
ATOM 799 C CA . PHE A 1 102 ? 6.669 -5.608 -10.522 1.00 90.62 102 PHE A CA 1
ATOM 800 C C . PHE A 1 102 ? 5.227 -5.656 -10.004 1.00 90.62 102 PHE A C 1
ATOM 802 O O . PHE A 1 102 ? 4.909 -5.013 -9.003 1.00 90.62 102 PHE A O 1
ATOM 809 N N . MET A 1 103 ? 4.355 -6.450 -10.632 1.00 90.31 103 MET A N 1
ATOM 810 C CA . MET A 1 103 ? 2.965 -6.594 -10.190 1.00 90.31 103 MET A CA 1
ATOM 811 C C . MET A 1 103 ? 2.866 -7.155 -8.766 1.00 90.31 103 MET A C 1
ATOM 813 O O . MET A 1 103 ? 1.972 -6.751 -8.024 1.00 90.31 103 MET A O 1
ATOM 817 N N . LEU A 1 104 ? 3.824 -7.982 -8.338 1.00 90.81 104 LEU A N 1
ATOM 818 C CA . LEU A 1 104 ? 3.885 -8.529 -6.979 1.00 90.81 104 LEU A CA 1
ATOM 819 C C . LEU A 1 104 ? 4.673 -7.653 -5.993 1.00 90.81 104 LEU A C 1
ATOM 821 O O . LEU A 1 104 ? 4.362 -7.652 -4.805 1.00 90.81 104 LEU A O 1
ATOM 825 N N . ALA A 1 105 ? 5.674 -6.904 -6.463 1.00 90.75 105 ALA A N 1
ATOM 826 C CA . ALA A 1 105 ? 6.558 -6.107 -5.614 1.00 90.75 105 ALA A CA 1
ATOM 827 C C . ALA A 1 105 ? 5.789 -5.061 -4.779 1.00 90.75 105 ALA A C 1
ATOM 829 O O . ALA A 1 105 ? 4.824 -4.473 -5.278 1.00 90.75 105 ALA A O 1
ATOM 830 N N . PRO A 1 106 ? 6.208 -4.771 -3.534 1.00 89.94 106 PRO A N 1
ATOM 831 C CA . PRO A 1 106 ? 5.571 -3.777 -2.664 1.00 89.94 106 PRO A CA 1
ATOM 832 C C . PRO A 1 106 ? 5.934 -2.332 -3.062 1.00 89.94 106 PRO A C 1
ATOM 834 O O . PRO A 1 106 ? 6.235 -1.498 -2.217 1.00 89.94 106 PRO A O 1
ATOM 837 N N . THR A 1 107 ? 5.923 -2.028 -4.360 1.00 87.69 107 THR A N 1
ATOM 838 C CA . THR A 1 107 ? 6.169 -0.696 -4.917 1.00 87.69 107 THR A CA 1
ATOM 839 C C . THR A 1 107 ? 5.122 -0.369 -5.972 1.00 87.69 107 THR A C 1
ATOM 841 O O . THR A 1 107 ? 4.625 -1.256 -6.669 1.00 87.69 107 THR A O 1
ATOM 844 N N . LEU A 1 108 ? 4.777 0.910 -6.083 1.00 86.75 108 LEU A N 1
ATOM 845 C CA . LEU A 1 108 ? 3.875 1.425 -7.113 1.00 86.75 108 LEU A CA 1
ATOM 846 C C . LEU A 1 108 ? 4.628 2.058 -8.288 1.00 86.75 108 LEU A C 1
ATOM 848 O O . LEU A 1 108 ? 4.020 2.315 -9.322 1.00 86.75 108 LEU A O 1
ATOM 852 N N . CYS A 1 109 ? 5.937 2.287 -8.149 1.00 84.50 109 CYS A N 1
ATOM 853 C CA . CYS A 1 109 ? 6.766 2.909 -9.176 1.00 84.50 109 CYS A CA 1
ATOM 854 C C . CYS A 1 109 ? 7.456 1.835 -10.022 1.00 84.50 109 CYS A C 1
ATOM 856 O O . CYS A 1 109 ? 8.279 1.077 -9.501 1.00 84.50 109 CYS A O 1
ATOM 858 N N . TYR A 1 110 ? 7.142 1.770 -11.319 1.00 84.75 110 TYR A N 1
ATOM 859 C CA . TYR A 1 110 ? 7.827 0.877 -12.252 1.00 84.75 110 TYR A CA 1
ATOM 860 C C . TYR A 1 110 ? 9.252 1.371 -12.535 1.00 84.75 110 TYR A C 1
ATOM 862 O O . TYR A 1 110 ? 9.455 2.526 -12.926 1.00 84.75 110 TYR A O 1
ATOM 870 N N . GLN A 1 111 ? 10.225 0.475 -12.370 1.00 82.44 111 GLN A N 1
ATOM 871 C CA . GLN A 1 111 ? 11.626 0.649 -12.749 1.00 82.44 111 GLN A CA 1
ATOM 872 C C . GLN A 1 111 ? 12.079 -0.586 -13.551 1.00 82.44 111 GLN A C 1
ATOM 874 O O . GLN A 1 111 ? 11.623 -1.693 -13.246 1.00 82.44 111 GLN A O 1
ATOM 879 N N . PRO A 1 112 ? 12.949 -0.438 -14.571 1.00 78.56 112 PRO A N 1
ATOM 880 C CA . PRO A 1 112 ? 13.421 -1.583 -15.357 1.00 78.56 112 PRO A CA 1
ATOM 881 C C . PRO A 1 112 ? 14.228 -2.586 -14.523 1.00 78.56 112 PRO A C 1
ATOM 883 O O . PRO A 1 112 ? 14.065 -3.797 -14.682 1.00 78.56 112 PRO A O 1
ATOM 886 N N . SER A 1 113 ? 15.041 -2.077 -13.595 1.00 81.62 113 SER A N 1
ATOM 887 C CA . SER A 1 113 ? 15.821 -2.860 -12.642 1.00 81.62 113 SER A CA 1
ATOM 888 C C . SER A 1 113 ? 15.530 -2.396 -11.216 1.00 81.62 113 SER A C 1
ATOM 890 O O . SER A 1 113 ? 15.361 -1.205 -10.970 1.00 81.62 113 SER A O 1
ATOM 892 N N . TYR A 1 114 ? 15.461 -3.347 -10.284 1.00 85.00 114 TYR A N 1
ATOM 893 C CA . TYR A 1 114 ? 15.246 -3.090 -8.861 1.00 85.00 114 TYR A CA 1
ATOM 894 C C . TYR A 1 114 ? 16.401 -3.670 -8.044 1.00 85.00 114 TYR A C 1
ATOM 896 O O . TYR A 1 114 ? 16.864 -4.771 -8.366 1.00 85.00 114 TYR A O 1
ATOM 904 N N . PRO A 1 115 ? 16.823 -3.013 -6.948 1.00 87.25 115 PRO A N 1
ATOM 905 C CA . PRO A 1 115 ? 17.812 -3.581 -6.042 1.00 87.25 115 PRO A CA 1
ATOM 906 C C . PRO A 1 115 ? 17.269 -4.878 -5.429 1.00 87.25 115 PRO A C 1
ATOM 908 O O . PRO A 1 115 ? 16.129 -4.927 -4.958 1.00 87.25 115 PRO A O 1
ATOM 911 N N . ARG A 1 116 ? 18.079 -5.944 -5.436 1.00 87.81 116 ARG A N 1
ATOM 912 C CA . ARG A 1 116 ? 17.688 -7.268 -4.930 1.00 87.81 116 ARG A CA 1
ATOM 913 C C . ARG A 1 116 ? 18.544 -7.722 -3.761 1.00 87.81 116 ARG A C 1
ATOM 915 O O . ARG A 1 116 ? 19.752 -7.507 -3.744 1.00 87.81 116 ARG A O 1
ATOM 922 N N . THR A 1 117 ? 17.929 -8.417 -2.810 1.00 89.25 117 THR A N 1
ATOM 923 C CA . THR A 1 117 ? 18.661 -9.072 -1.721 1.00 89.25 117 THR A CA 1
ATOM 924 C C . THR A 1 117 ? 19.195 -10.441 -2.149 1.00 89.25 117 THR A C 1
ATOM 926 O O . THR A 1 117 ? 18.555 -11.173 -2.907 1.00 89.25 117 THR A O 1
ATOM 929 N N . ALA A 1 118 ? 20.373 -1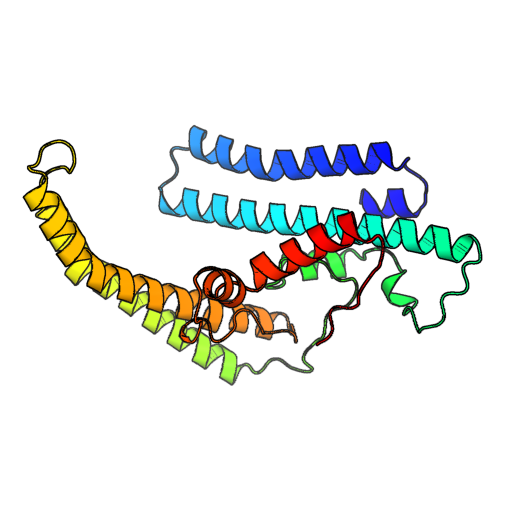0.815 -1.640 1.00 88.69 118 ALA A N 1
ATOM 930 C CA . ALA A 1 118 ? 21.049 -12.059 -2.019 1.00 88.69 118 ALA A CA 1
ATOM 931 C C . ALA A 1 118 ? 20.284 -13.323 -1.578 1.00 88.69 118 ALA A C 1
ATOM 933 O O . ALA A 1 118 ? 20.190 -14.299 -2.323 1.00 88.69 118 ALA A O 1
ATOM 934 N N . PHE A 1 119 ? 19.695 -13.304 -0.380 1.00 90.31 119 PHE A N 1
ATOM 935 C CA . PHE A 1 119 ? 18.983 -14.444 0.195 1.00 90.31 119 PHE A CA 1
ATOM 936 C C . PHE A 1 119 ? 17.761 -14.006 1.007 1.00 90.31 119 PHE A C 1
ATOM 938 O O . PHE A 1 119 ? 17.630 -12.844 1.388 1.00 90.31 119 PHE A O 1
ATOM 945 N N . ILE A 1 120 ? 16.865 -14.967 1.255 1.00 92.94 120 ILE A N 1
ATOM 946 C CA . ILE A 1 120 ? 15.653 -14.791 2.064 1.00 92.94 120 ILE A CA 1
ATOM 947 C C . ILE A 1 120 ? 15.958 -15.232 3.495 1.00 92.94 120 ILE A C 1
ATOM 949 O O . ILE A 1 120 ? 16.241 -16.406 3.754 1.00 92.94 120 ILE A O 1
ATOM 953 N N . ARG A 1 121 ? 15.851 -14.312 4.450 1.00 92.12 121 ARG A N 1
ATOM 954 C CA . ARG A 1 121 ? 16.035 -14.563 5.884 1.00 92.12 121 ARG A CA 1
ATOM 955 C C . ARG A 1 121 ? 14.774 -15.181 6.485 1.00 92.12 121 ARG A C 1
ATOM 957 O O . ARG A 1 121 ? 14.003 -14.510 7.168 1.00 92.12 121 ARG A O 1
ATOM 964 N N . LYS A 1 122 ? 14.575 -16.486 6.274 1.00 92.19 122 LYS A N 1
ATOM 965 C CA . LYS A 1 122 ? 13.371 -17.224 6.717 1.00 92.19 122 LYS A CA 1
ATOM 966 C C . LYS A 1 122 ? 13.037 -17.016 8.201 1.00 92.19 122 LYS A C 1
ATOM 968 O O . LYS A 1 122 ? 11.895 -16.724 8.526 1.00 92.19 122 LYS A O 1
ATOM 973 N N . GLY A 1 123 ? 14.035 -17.089 9.087 1.00 93.81 123 GLY A N 1
ATOM 974 C CA . GLY A 1 123 ? 13.832 -16.877 10.527 1.00 93.81 123 GLY A CA 1
ATOM 975 C C . GLY A 1 123 ? 13.439 -15.443 10.898 1.00 93.81 123 GLY A C 1
ATOM 976 O O . GLY A 1 123 ? 12.776 -15.221 11.904 1.00 93.81 123 GLY A O 1
ATOM 977 N N . TRP A 1 124 ? 13.827 -14.454 10.090 1.00 93.94 124 TRP A N 1
ATOM 978 C CA . TRP A 1 124 ? 13.356 -13.082 10.263 1.00 93.94 124 TRP A CA 1
ATOM 979 C C . TRP A 1 124 ? 11.898 -12.956 9.798 1.00 93.94 124 TRP A C 1
ATOM 981 O O . TRP A 1 124 ? 11.084 -12.418 10.543 1.00 93.94 124 TRP A O 1
ATOM 991 N N . VAL A 1 125 ? 11.547 -13.536 8.641 1.00 94.75 125 VAL A N 1
ATOM 992 C CA . VAL A 1 125 ? 10.171 -13.539 8.104 1.00 94.75 125 VAL A CA 1
ATOM 993 C C . VAL A 1 125 ? 9.185 -14.173 9.081 1.00 94.75 125 VAL A C 1
ATOM 995 O O . VAL A 1 125 ? 8.151 -13.578 9.364 1.00 94.75 125 VAL A O 1
ATOM 998 N N . THR A 1 126 ? 9.505 -15.343 9.640 1.00 94.62 126 THR A N 1
ATOM 999 C CA . THR A 1 126 ? 8.611 -16.035 10.583 1.00 94.62 126 THR A CA 1
ATOM 1000 C C . THR A 1 126 ? 8.356 -15.209 11.842 1.00 94.62 126 THR A C 1
ATOM 1002 O O . THR A 1 126 ? 7.219 -15.129 12.300 1.00 94.62 126 THR A O 1
ATOM 1005 N N . ARG A 1 127 ? 9.381 -14.526 12.372 1.00 94.75 127 ARG A N 1
ATOM 1006 C CA . ARG A 1 127 ? 9.219 -13.607 13.510 1.00 94.75 127 ARG A CA 1
ATOM 1007 C C . ARG A 1 127 ? 8.319 -12.421 13.177 1.00 94.75 127 ARG A C 1
ATOM 1009 O O . ARG A 1 127 ? 7.497 -12.049 14.009 1.00 94.75 127 ARG A O 1
ATOM 1016 N N . GLN A 1 128 ? 8.454 -11.829 11.989 1.00 95.56 128 GLN A N 1
ATOM 1017 C CA . GLN A 1 128 ? 7.572 -10.729 11.586 1.00 95.56 128 GLN A CA 1
ATOM 1018 C C . GLN A 1 128 ? 6.140 -11.203 11.338 1.00 95.56 128 GLN A C 1
ATOM 1020 O O . GLN A 1 128 ? 5.201 -10.510 11.719 1.00 95.56 128 GLN A O 1
ATOM 1025 N N . LEU A 1 129 ? 5.963 -12.399 10.772 1.00 94.56 129 LEU A N 1
ATOM 1026 C CA . LEU A 1 129 ? 4.645 -12.996 10.577 1.00 94.56 129 LEU A CA 1
ATOM 1027 C C . LEU A 1 129 ? 3.938 -13.226 11.919 1.00 94.56 129 LEU A C 1
ATOM 1029 O O . LEU A 1 129 ? 2.771 -12.875 12.059 1.00 94.56 129 LEU A O 1
ATOM 1033 N N . LEU A 1 130 ? 4.658 -13.729 12.928 1.00 96.25 130 LEU A N 1
ATOM 1034 C CA . LEU A 1 130 ? 4.116 -13.890 14.277 1.00 96.25 130 LEU A CA 1
ATOM 1035 C C . LEU A 1 130 ? 3.668 -12.546 14.869 1.00 96.25 130 LEU A C 1
ATOM 1037 O O . LEU A 1 130 ? 2.554 -12.444 15.378 1.00 96.25 130 LEU A O 1
ATOM 1041 N N . LYS A 1 131 ? 4.491 -11.494 14.751 1.00 95.25 131 LYS A N 1
ATOM 1042 C CA . LYS A 1 131 ? 4.091 -10.141 15.171 1.00 95.25 131 LYS A CA 1
ATOM 1043 C C . LYS A 1 131 ? 2.846 -9.664 14.423 1.00 95.25 131 LYS A C 1
ATOM 1045 O O . LYS A 1 131 ? 1.968 -9.078 15.042 1.00 95.25 131 LYS A O 1
ATOM 1050 N N . CYS A 1 132 ? 2.740 -9.946 13.126 1.00 94.31 132 CYS A N 1
ATOM 1051 C CA . CYS A 1 132 ? 1.596 -9.538 12.312 1.00 94.31 132 CYS A CA 1
ATOM 1052 C C . CYS A 1 132 ? 0.295 -10.159 12.832 1.00 94.31 132 CYS A C 1
ATOM 1054 O O . CYS A 1 132 ? -0.710 -9.462 12.958 1.00 94.31 132 CYS A O 1
ATOM 1056 N N . VAL A 1 133 ? 0.324 -11.443 13.202 1.00 95.25 133 VAL A N 1
ATOM 1057 C CA . VAL A 1 133 ? -0.822 -12.129 13.818 1.00 95.25 133 VAL A CA 1
ATOM 1058 C C . VAL A 1 133 ? -1.176 -11.503 15.168 1.00 95.25 133 VAL A C 1
ATOM 1060 O O . VAL A 1 133 ? -2.344 -11.214 15.411 1.00 95.25 133 VAL A O 1
ATOM 1063 N N . VAL A 1 134 ? -0.181 -11.228 16.019 1.00 96.12 134 VAL A N 1
ATOM 1064 C CA . VAL A 1 134 ? -0.401 -10.608 17.339 1.00 96.12 134 VAL A CA 1
ATOM 1065 C C . VAL A 1 134 ? -1.034 -9.222 17.214 1.00 96.12 134 VAL A C 1
ATOM 1067 O O . VAL A 1 134 ? -2.037 -8.955 17.871 1.00 96.12 134 VAL A O 1
ATOM 1070 N N . PHE A 1 135 ? -0.504 -8.349 16.353 1.00 94.69 135 PHE A N 1
ATOM 1071 C CA . PHE A 1 135 ? -1.060 -7.006 16.167 1.00 94.69 135 PHE A CA 1
ATOM 1072 C C . PHE A 1 135 ? -2.442 -7.027 15.499 1.00 94.69 135 PHE A C 1
ATOM 1074 O O . PHE A 1 135 ? -3.300 -6.229 15.868 1.00 94.69 135 PHE A O 1
ATOM 1081 N N . THR A 1 136 ? -2.701 -7.972 14.589 1.00 92.94 136 THR A N 1
ATOM 1082 C CA . THR A 1 136 ? -4.043 -8.164 14.007 1.00 92.94 136 THR A CA 1
ATOM 1083 C C . THR A 1 136 ? -5.046 -8.608 15.076 1.00 92.94 136 THR A C 1
ATOM 1085 O O . THR A 1 136 ? -6.153 -8.076 15.147 1.00 92.94 136 THR A O 1
ATOM 1088 N N . GLY A 1 137 ? -4.649 -9.534 15.955 1.00 94.75 137 GLY A N 1
ATOM 1089 C CA . GLY A 1 137 ? -5.457 -9.950 17.102 1.00 94.75 137 GLY A CA 1
ATOM 1090 C C . GLY A 1 137 ? -5.711 -8.806 18.087 1.00 94.75 137 GLY A C 1
ATOM 1091 O O . GLY A 1 137 ? -6.840 -8.626 18.531 1.00 94.75 137 GLY A O 1
ATOM 1092 N N . LEU A 1 138 ? -4.694 -7.982 18.366 1.00 95.62 138 LEU A N 1
ATOM 1093 C CA . LEU A 1 138 ? -4.823 -6.788 19.206 1.00 95.62 138 LEU A CA 1
ATOM 1094 C C . LEU A 1 138 ? -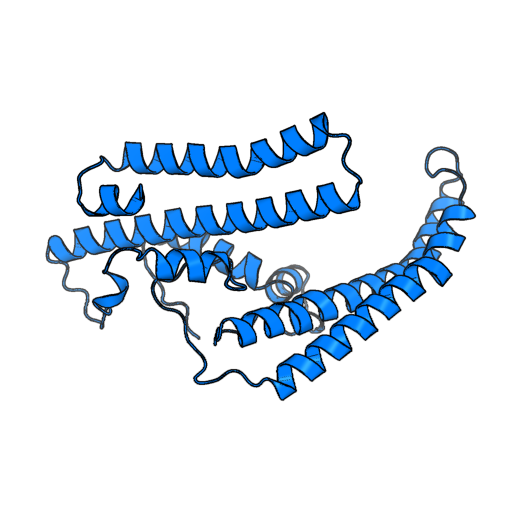5.816 -5.778 18.613 1.00 95.62 138 LEU A C 1
ATOM 1096 O O . LEU A 1 138 ? -6.651 -5.247 19.340 1.00 95.62 138 LEU A O 1
ATOM 1100 N N . MET A 1 139 ? -5.769 -5.539 17.300 1.00 94.44 139 MET A N 1
ATOM 1101 C CA . MET A 1 139 ? -6.756 -4.692 16.623 1.00 94.44 139 MET A CA 1
ATOM 1102 C C . MET A 1 139 ? -8.172 -5.248 16.780 1.00 94.44 139 MET A C 1
ATOM 1104 O O . MET A 1 139 ? -9.073 -4.501 17.153 1.00 94.44 139 MET A O 1
ATOM 1108 N N . GLY A 1 140 ? -8.359 -6.552 16.545 1.00 94.19 140 GLY A N 1
ATOM 1109 C CA . GLY A 1 140 ? -9.647 -7.220 16.743 1.00 94.19 140 GLY A CA 1
ATOM 1110 C C . GLY A 1 140 ? -10.153 -7.089 18.180 1.00 94.19 140 GLY A C 1
ATOM 1111 O O . GLY A 1 140 ? -11.306 -6.734 18.396 1.00 94.19 140 GLY A O 1
ATOM 1112 N N . PHE A 1 141 ? -9.272 -7.268 19.167 1.00 95.75 141 PHE A N 1
ATOM 1113 C CA . PHE A 1 141 ? -9.59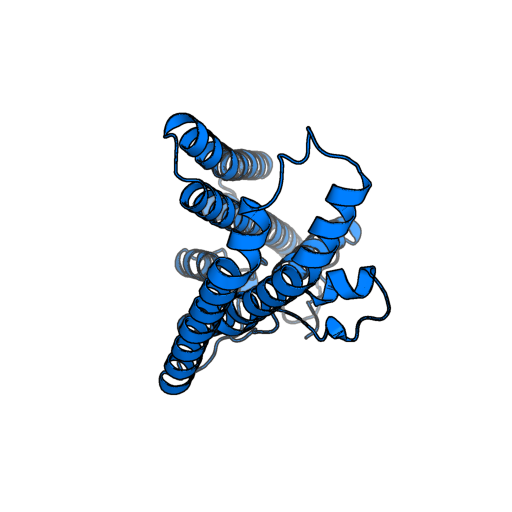4 -7.076 20.579 1.00 95.75 141 PHE A CA 1
ATOM 1114 C C . PHE A 1 141 ? -10.041 -5.640 20.885 1.00 95.75 141 PHE A C 1
ATOM 1116 O O . PHE A 1 141 ? -11.057 -5.453 21.550 1.00 95.75 141 PHE A O 1
ATOM 1123 N N . ILE A 1 142 ? -9.334 -4.620 20.379 1.00 94.38 142 ILE A N 1
ATOM 1124 C CA . ILE A 1 142 ? -9.714 -3.216 20.606 1.00 94.38 142 ILE A CA 1
ATOM 1125 C C . ILE A 1 142 ? -11.079 -2.911 19.975 1.00 94.38 142 ILE A C 1
ATOM 1127 O O . ILE A 1 142 ? -11.914 -2.243 20.591 1.00 94.38 142 ILE A O 1
ATOM 1131 N N . ILE A 1 143 ? -11.319 -3.418 18.764 1.00 93.19 143 ILE A N 1
ATOM 1132 C CA . ILE A 1 143 ? -12.593 -3.239 18.064 1.00 93.19 143 ILE A CA 1
ATOM 1133 C C . ILE A 1 143 ? -13.733 -3.879 18.863 1.00 93.19 143 ILE A C 1
ATOM 1135 O O . ILE A 1 143 ? -14.706 -3.197 19.176 1.00 93.19 143 ILE A O 1
ATOM 1139 N N . GLU A 1 144 ? -13.593 -5.145 19.256 1.00 93.44 144 GLU A N 1
ATOM 1140 C CA . GLU A 1 144 ? -14.650 -5.881 19.956 1.00 93.44 144 GLU A CA 1
ATOM 1141 C C . GLU A 1 144 ? -14.908 -5.366 21.375 1.00 93.44 144 GLU A C 1
ATOM 1143 O O . GLU A 1 144 ? -16.059 -5.244 21.787 1.00 93.44 144 GLU A O 1
ATOM 1148 N N . GLN A 1 145 ? -13.859 -5.038 22.132 1.00 93.44 145 GLN A N 1
ATOM 1149 C CA . GLN A 1 145 ? -13.998 -4.683 23.548 1.00 93.44 145 GLN A CA 1
ATOM 1150 C C . GLN A 1 145 ? -14.243 -3.196 23.797 1.00 93.44 145 GLN A C 1
ATOM 1152 O O . GLN A 1 145 ? -14.840 -2.847 24.812 1.00 93.44 145 GLN A O 1
ATOM 1157 N N . TYR A 1 146 ? -13.796 -2.309 22.903 1.00 91.12 146 TYR A N 1
ATOM 1158 C CA . TYR A 1 146 ? -13.907 -0.863 23.116 1.00 91.12 146 TYR A CA 1
ATOM 1159 C C . TYR A 1 146 ? -14.782 -0.186 22.066 1.00 91.12 146 TYR A C 1
ATOM 1161 O O . TYR A 1 146 ? -15.667 0.584 22.429 1.00 91.12 146 TYR A O 1
ATOM 1169 N N . ILE A 1 147 ? -14.587 -0.461 20.774 1.00 90.62 147 ILE A N 1
ATOM 1170 C CA . ILE A 1 147 ? -15.318 0.257 19.714 1.00 90.62 147 ILE A CA 1
ATOM 1171 C C . ILE A 1 147 ? -16.769 -0.228 19.623 1.00 90.62 147 ILE A C 1
ATOM 1173 O O . ILE A 1 147 ? -17.692 0.580 19.736 1.00 90.62 147 ILE A O 1
ATOM 1177 N N . ASN A 1 148 ? -16.983 -1.537 19.481 1.00 90.25 148 ASN A N 1
ATOM 1178 C CA . ASN A 1 148 ? -18.306 -2.144 19.336 1.00 90.25 148 ASN A CA 1
ATOM 1179 C C . ASN A 1 148 ? -19.288 -1.755 20.455 1.00 90.25 148 ASN A C 1
ATOM 1181 O O . ASN A 1 148 ? -20.385 -1.296 20.120 1.00 90.25 148 ASN A O 1
ATOM 1185 N N . PRO A 1 149 ? -18.948 -1.830 21.758 1.00 88.75 149 PRO A N 1
ATOM 1186 C CA . PRO A 1 149 ? -19.890 -1.437 22.803 1.00 88.75 149 PRO A CA 1
ATOM 1187 C C . PRO A 1 149 ? -20.204 0.061 22.781 1.00 88.75 149 PRO A C 1
ATOM 1189 O O . PRO A 1 149 ? -21.339 0.448 23.058 1.00 88.75 149 PRO A O 1
ATOM 1192 N N . ILE A 1 150 ? -19.249 0.929 22.432 1.00 86.00 150 ILE A N 1
ATOM 1193 C CA . ILE A 1 150 ? -19.508 2.375 22.341 1.00 86.00 150 ILE A CA 1
ATOM 1194 C C . ILE A 1 150 ? -20.463 2.679 21.180 1.00 86.00 150 ILE A C 1
ATOM 1196 O O . ILE A 1 150 ? -21.356 3.516 21.334 1.00 86.00 150 ILE A O 1
ATOM 1200 N N . VAL A 1 151 ? -20.306 1.978 20.052 1.00 85.19 151 VAL A N 1
ATOM 1201 C CA . VAL A 1 151 ? -21.159 2.118 18.865 1.00 85.19 151 VAL A CA 1
ATOM 1202 C C . VAL A 1 151 ? -22.560 1.556 19.116 1.00 85.19 151 VAL A C 1
ATOM 1204 O O . VAL A 1 151 ? -23.540 2.238 18.832 1.00 85.19 151 VAL A O 1
ATOM 1207 N N . GLN A 1 152 ? -22.694 0.365 19.703 1.00 84.81 152 GLN A N 1
ATOM 1208 C CA . GLN A 1 152 ? -24.005 -0.239 19.990 1.00 84.81 152 GLN A CA 1
ATOM 1209 C C . GLN A 1 152 ? -24.815 0.562 21.018 1.00 84.81 152 GLN A C 1
ATOM 1211 O O . GLN A 1 152 ? -26.030 0.682 20.891 1.00 84.81 152 GLN A O 1
ATOM 1216 N N . ASN A 1 153 ? -24.148 1.168 22.004 1.00 81.75 153 ASN A N 1
ATOM 1217 C CA . ASN A 1 153 ? -24.791 2.044 22.989 1.00 81.75 153 ASN A CA 1
ATOM 1218 C C . ASN A 1 153 ? -25.100 3.454 22.449 1.00 81.75 153 ASN A C 1
ATOM 1220 O O . ASN A 1 153 ? -25.572 4.312 23.202 1.00 81.75 153 ASN A O 1
ATOM 1224 N N . SER A 1 154 ? -24.805 3.737 21.177 1.00 71.06 154 SER A N 1
ATOM 1225 C CA . SER A 1 154 ? -25.064 5.041 20.568 1.00 71.06 154 SER A CA 1
ATOM 1226 C C . SER A 1 154 ? -26.431 5.073 19.877 1.00 71.06 154 SER A C 1
ATOM 1228 O O . SER A 1 154 ? -26.835 4.139 19.186 1.00 71.06 154 SER A O 1
ATOM 1230 N N . LYS A 1 155 ? -27.174 6.170 20.064 1.00 68.12 155 LYS A N 1
ATOM 1231 C CA . LYS A 1 155 ? -28.353 6.463 19.240 1.00 68.12 155 LYS A CA 1
ATOM 1232 C C . LYS A 1 155 ? -27.883 6.850 17.840 1.00 68.12 155 LYS A C 1
ATOM 1234 O O . LYS A 1 155 ? -26.829 7.463 17.694 1.00 68.12 155 LYS A O 1
ATOM 1239 N N . HIS A 1 156 ? -28.683 6.521 16.825 1.00 65.50 156 HIS A N 1
ATOM 1240 C CA . HIS A 1 156 ? -28.353 6.805 15.429 1.00 65.50 156 HIS A CA 1
ATOM 1241 C C . HIS A 1 156 ? -27.894 8.271 15.250 1.00 65.50 156 HIS A C 1
ATOM 1243 O O . HIS A 1 156 ? -28.622 9.171 15.681 1.00 65.50 156 HIS A O 1
ATOM 1249 N N . PRO A 1 157 ? -26.743 8.534 14.596 1.00 58.59 157 PRO A N 1
ATOM 1250 C CA . PRO A 1 157 ? -26.116 9.863 14.552 1.00 58.59 157 PRO A CA 1
ATOM 1251 C C . PRO A 1 157 ? -27.007 10.952 13.934 1.00 58.59 157 PRO A C 1
ATOM 1253 O O . PRO A 1 157 ? -26.870 12.122 14.263 1.00 58.59 157 PRO A O 1
ATOM 1256 N N . LEU A 1 158 ? -27.976 10.567 13.097 1.00 57.53 158 LEU A N 1
ATOM 1257 C CA . LEU A 1 158 ? -28.961 11.474 12.485 1.00 57.53 158 LEU A CA 1
ATOM 1258 C C . LEU A 1 158 ? -30.201 11.781 13.355 1.00 57.53 158 LEU A C 1
ATOM 1260 O O . LEU A 1 158 ? -31.105 12.466 12.891 1.00 57.53 158 LEU A O 1
ATOM 1264 N N . LYS A 1 159 ? -30.299 11.236 14.575 1.00 63.78 159 LYS A N 1
ATOM 1265 C CA . LYS A 1 159 ? -31.473 11.385 15.462 1.00 63.78 159 LYS A CA 1
ATOM 1266 C C . LYS A 1 159 ? -31.132 11.922 16.863 1.00 63.78 159 LYS A C 1
ATOM 1268 O O . LYS A 1 159 ? -32.023 11.997 17.705 1.00 63.78 159 LYS A O 1
ATOM 1273 N N . GLY A 1 160 ? -29.860 12.219 17.139 1.00 67.62 160 GLY A N 1
ATOM 1274 C CA . GLY A 1 160 ? -29.372 12.633 18.461 1.00 67.62 160 GLY A CA 1
ATOM 1275 C C . GLY A 1 160 ? -29.082 14.132 18.580 1.00 67.62 160 GLY A C 1
ATOM 1276 O O . GLY A 1 160 ? -28.986 14.837 17.578 1.00 67.62 160 GLY A O 1
ATOM 1277 N N . ASN A 1 161 ? -28.903 14.606 19.817 1.00 80.50 161 ASN A N 1
ATOM 1278 C CA . ASN A 1 161 ? -28.417 15.958 20.092 1.00 80.50 161 ASN A CA 1
ATOM 1279 C C . ASN A 1 161 ? -26.936 16.088 19.694 1.00 80.50 161 ASN A C 1
ATOM 1281 O O . ASN A 1 161 ? -26.153 15.154 19.860 1.00 80.50 161 ASN A O 1
ATOM 1285 N N . PHE A 1 162 ? -26.524 17.269 19.223 1.00 81.69 162 PHE A N 1
ATOM 1286 C CA . PHE A 1 162 ? -25.144 17.525 18.780 1.00 81.69 162 PHE A CA 1
ATOM 1287 C C . PHE A 1 162 ? -24.093 17.290 19.882 1.00 81.69 162 PHE A C 1
ATOM 1289 O O . PHE A 1 162 ? -23.011 16.772 19.612 1.00 81.69 162 PHE A O 1
ATOM 1296 N N . LEU A 1 163 ? -24.428 17.611 21.137 1.00 83.25 163 LEU A N 1
ATOM 1297 C CA . LEU A 1 163 ? -23.551 17.380 22.290 1.00 83.25 163 LEU A CA 1
ATOM 1298 C C . LEU A 1 163 ? -23.291 15.886 22.532 1.00 83.25 163 LEU A C 1
ATOM 1300 O O . LEU A 1 163 ? -22.144 15.494 22.742 1.00 83.25 163 LEU A O 1
ATOM 1304 N N . ASP A 1 164 ? -24.326 15.051 22.402 1.00 79.94 164 ASP A N 1
ATOM 1305 C CA . ASP A 1 164 ? -24.194 13.597 22.527 1.00 79.94 164 ASP A CA 1
ATOM 1306 C C . ASP A 1 164 ? -23.285 13.041 21.421 1.00 79.94 164 ASP A C 1
ATOM 1308 O O . ASP A 1 164 ? -22.484 12.140 21.662 1.00 79.94 164 ASP A O 1
ATOM 1312 N N . ALA A 1 165 ? -23.365 13.593 20.205 1.00 81.50 165 ALA A N 1
ATOM 1313 C CA . ALA A 1 165 ? -22.498 13.192 19.100 1.00 81.50 165 ALA A CA 1
ATOM 1314 C C . ALA A 1 165 ? -21.019 13.518 19.382 1.00 81.50 165 ALA A C 1
ATOM 1316 O O . ALA A 1 165 ? -20.160 12.656 19.188 1.00 81.50 165 ALA A O 1
ATOM 1317 N N . ILE A 1 166 ? -20.717 14.717 19.895 1.00 85.56 166 ILE A N 1
ATOM 1318 C CA . ILE A 1 166 ? -19.346 15.114 20.258 1.00 85.56 166 ILE A CA 1
ATOM 1319 C C . ILE A 1 166 ? -18.783 14.209 21.358 1.00 85.56 166 ILE A C 1
ATOM 1321 O O . ILE A 1 166 ? -17.662 13.716 21.224 1.00 85.56 166 ILE A O 1
ATOM 1325 N N . GLU A 1 167 ? -19.549 13.945 22.420 1.00 85.69 167 GLU A N 1
ATOM 1326 C CA . GLU A 1 167 ? -19.114 13.068 23.514 1.00 85.69 167 GLU A CA 1
ATOM 1327 C C . GLU A 1 167 ? -18.732 11.673 22.992 1.00 85.69 167 GLU A C 1
ATOM 1329 O O . GLU A 1 167 ? -17.714 11.097 23.389 1.00 85.69 167 GLU A O 1
ATOM 1334 N N . ARG A 1 168 ? -19.520 11.130 22.057 1.00 82.94 168 ARG A N 1
ATOM 1335 C CA . ARG A 1 168 ? -19.263 9.814 21.458 1.00 82.94 168 ARG A CA 1
ATOM 1336 C C . ARG A 1 168 ? -18.045 9.818 20.548 1.00 82.94 168 ARG A C 1
ATOM 1338 O O . ARG A 1 168 ? -17.244 8.890 20.636 1.00 82.94 168 ARG A O 1
ATOM 1345 N N . VAL A 1 169 ? -17.863 10.855 19.731 1.00 86.69 169 VAL A N 1
ATOM 1346 C CA . VAL A 1 169 ? -16.660 11.012 18.898 1.00 86.69 169 VAL A CA 1
ATOM 1347 C C . VAL A 1 169 ? -15.408 11.089 19.771 1.00 86.69 169 VAL A C 1
ATOM 1349 O O . VAL A 1 169 ? -14.431 10.396 19.494 1.00 86.69 169 VAL A O 1
ATOM 1352 N N . LEU A 1 170 ? -15.445 11.851 20.868 1.00 88.69 170 LEU A N 1
ATOM 1353 C CA . LEU A 1 170 ? -14.329 11.936 21.812 1.00 88.69 170 LEU A CA 1
ATOM 1354 C C . LEU A 1 170 ? -14.032 10.579 22.461 1.00 88.69 170 LEU A C 1
ATOM 1356 O O . LEU A 1 170 ? -12.876 10.162 22.480 1.00 88.69 170 LEU A O 1
ATOM 1360 N N . LYS A 1 171 ? -15.055 9.837 22.904 1.00 87.31 171 LYS A N 1
ATOM 1361 C CA . LYS A 1 171 ? -14.884 8.476 23.449 1.00 87.31 171 LYS A CA 1
ATOM 1362 C C . LYS A 1 171 ? -14.312 7.486 22.428 1.00 87.31 171 LYS A C 1
ATOM 1364 O O . LYS A 1 171 ? -13.531 6.616 22.801 1.00 87.31 171 LYS A O 1
ATOM 1369 N N . LEU A 1 172 ? -14.671 7.625 21.151 1.00 90.62 172 LEU A N 1
ATOM 1370 C CA . LEU A 1 172 ? -14.165 6.779 20.066 1.00 90.62 172 LEU A CA 1
ATOM 1371 C C . LEU A 1 172 ? -12.776 7.192 19.567 1.00 90.62 172 LEU A C 1
ATOM 1373 O O . LEU A 1 172 ? -12.077 6.359 18.992 1.00 90.62 172 LEU A O 1
ATOM 1377 N N . SER A 1 173 ? -12.354 8.438 19.781 1.00 92.88 173 SER A N 1
ATOM 1378 C CA . SER A 1 173 ? -11.107 8.975 19.220 1.00 92.88 173 SER A CA 1
ATOM 1379 C C . SER A 1 173 ? -9.868 8.185 19.653 1.00 92.88 173 SER A C 1
ATOM 1381 O O . SER A 1 173 ? -9.059 7.795 18.813 1.00 92.88 173 SER A O 1
ATOM 1383 N N . VAL A 1 174 ? -9.761 7.871 20.946 1.00 92.56 174 VAL A N 1
ATOM 1384 C CA . VAL A 1 174 ? -8.636 7.131 21.529 1.00 92.56 174 VAL A CA 1
ATOM 1385 C C . VAL A 1 174 ? -8.538 5.701 20.981 1.00 92.56 174 VAL A C 1
ATOM 1387 O O . VAL A 1 174 ? -7.504 5.376 20.395 1.00 92.56 174 VAL A O 1
ATOM 1390 N N . PRO A 1 175 ? -9.566 4.831 21.095 1.00 93.31 175 PRO A N 1
ATOM 1391 C CA . PRO A 1 175 ? -9.471 3.474 20.556 1.00 93.31 175 PRO A CA 1
ATOM 1392 C C . PRO A 1 175 ? -9.278 3.469 19.035 1.00 93.31 175 PRO A C 1
ATOM 1394 O O . PRO A 1 175 ? -8.524 2.644 18.522 1.00 93.31 175 PRO A O 1
ATOM 1397 N N . THR A 1 176 ? -9.876 4.425 18.315 1.00 92.56 176 THR A N 1
ATOM 1398 C CA . THR A 1 176 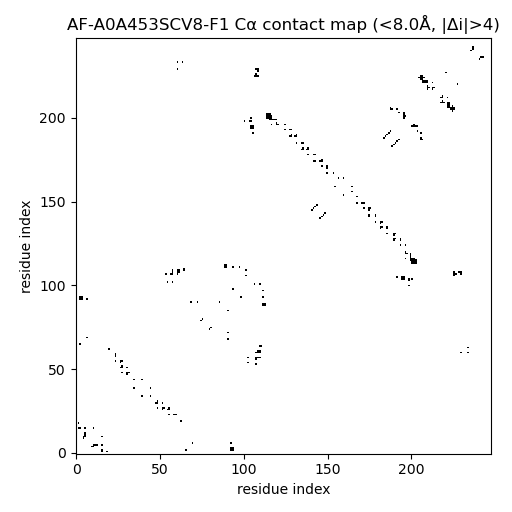? -9.675 4.568 16.864 1.00 92.56 176 THR A CA 1
ATOM 1399 C C . THR A 1 176 ? -8.222 4.899 16.527 1.00 92.56 176 THR A C 1
ATOM 1401 O O . THR A 1 176 ? -7.654 4.282 15.627 1.00 92.56 176 THR A O 1
ATOM 1404 N N . LEU A 1 177 ? -7.587 5.812 17.271 1.00 93.69 177 LEU A N 1
ATOM 1405 C CA . LEU A 1 177 ? -6.175 6.151 17.090 1.00 93.69 177 LEU A CA 1
ATOM 1406 C C . LEU A 1 177 ? -5.269 4.932 17.318 1.00 93.69 177 LEU A C 1
ATOM 1408 O O . LEU A 1 177 ? -4.377 4.674 16.511 1.00 93.69 177 LEU A O 1
ATOM 1412 N N . TYR A 1 178 ? -5.518 4.142 18.368 1.00 93.88 178 TYR A N 1
ATOM 1413 C CA . TYR A 1 178 ? -4.746 2.922 18.629 1.00 93.88 178 TYR A CA 1
ATOM 1414 C C . TYR A 1 178 ? -4.905 1.878 17.521 1.00 93.88 178 TYR A C 1
ATOM 1416 O O . TYR A 1 178 ? -3.905 1.318 17.068 1.00 93.88 178 TYR A O 1
ATOM 1424 N N . VAL A 1 179 ? -6.133 1.635 17.050 1.00 95.06 179 VAL A N 1
ATOM 1425 C CA . VAL A 1 179 ? -6.385 0.721 15.922 1.00 95.06 179 VAL A CA 1
ATOM 1426 C C . VAL A 1 179 ? -5.673 1.213 14.666 1.00 95.06 179 VAL A C 1
ATOM 1428 O O . VAL A 1 179 ? -5.057 0.416 13.962 1.00 95.06 179 VAL A O 1
ATOM 1431 N N . TRP A 1 180 ? -5.698 2.518 14.406 1.00 93.50 180 TRP A N 1
ATOM 1432 C CA . TRP A 1 180 ? -5.030 3.119 13.257 1.00 93.50 180 TRP A CA 1
ATOM 1433 C C . TRP A 1 180 ? -3.499 2.980 13.323 1.00 93.50 180 TRP A C 1
ATOM 1435 O O . TRP A 1 180 ? -2.884 2.577 12.337 1.00 93.50 180 TRP A O 1
ATOM 1445 N N . LEU A 1 181 ? -2.881 3.206 14.488 1.00 94.00 181 LEU A N 1
ATOM 1446 C CA . LEU A 1 181 ? -1.441 2.987 14.694 1.00 94.00 181 LEU A CA 1
ATOM 1447 C C . LEU A 1 181 ? -1.059 1.507 14.541 1.00 94.00 181 LEU A C 1
ATOM 1449 O O . LEU A 1 181 ? -0.052 1.181 13.909 1.00 94.00 181 LEU A O 1
ATOM 1453 N N . CYS A 1 182 ? -1.879 0.599 15.078 1.00 94.56 182 CYS A N 1
ATOM 1454 C CA . CYS A 1 182 ? -1.674 -0.840 14.924 1.00 94.56 182 CYS A CA 1
ATOM 1455 C C . CYS A 1 182 ? -1.803 -1.273 13.460 1.00 94.56 182 CYS A C 1
ATOM 1457 O O . CYS A 1 182 ? -1.001 -2.083 12.993 1.00 94.56 182 CYS A O 1
ATOM 1459 N N . MET A 1 183 ? -2.770 -0.714 12.727 1.00 93.75 183 MET A N 1
ATOM 1460 C CA . MET A 1 183 ? -2.947 -0.948 11.294 1.00 93.75 183 MET A CA 1
ATOM 1461 C C . MET A 1 183 ? -1.719 -0.480 10.518 1.00 93.75 183 MET A C 1
ATOM 1463 O O . MET A 1 183 ? -1.186 -1.244 9.716 1.00 93.75 183 MET A O 1
ATOM 1467 N N . PHE A 1 184 ? -1.215 0.722 10.807 1.00 92.81 184 PHE A N 1
ATOM 1468 C CA . PHE A 1 184 ? -0.012 1.246 10.169 1.00 92.81 184 PHE A CA 1
ATOM 1469 C C . PHE A 1 184 ? 1.194 0.335 10.374 1.00 92.81 184 PHE A C 1
ATOM 1471 O O . PHE A 1 184 ? 1.835 -0.071 9.405 1.00 92.81 184 PHE A O 1
ATOM 1478 N N . TYR A 1 185 ? 1.473 -0.044 11.622 1.00 93.31 185 TYR A N 1
ATOM 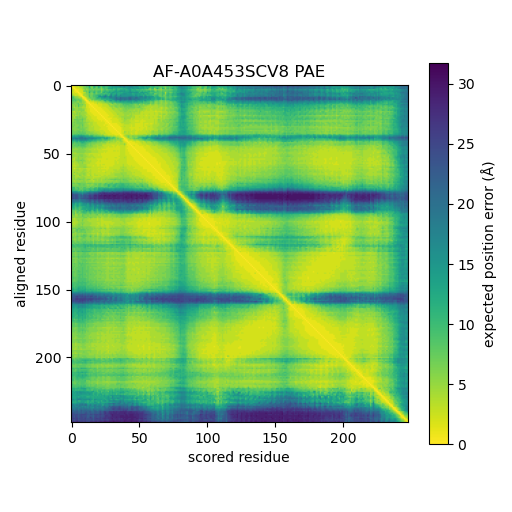1479 C CA . TYR A 1 185 ? 2.584 -0.939 11.927 1.00 93.31 185 TYR A CA 1
ATOM 1480 C C . TYR A 1 185 ? 2.405 -2.314 11.263 1.00 93.31 185 TYR A C 1
ATOM 1482 O O . TYR A 1 185 ? 3.325 -2.836 10.633 1.00 93.31 185 TYR A O 1
ATOM 1490 N N . SER A 1 186 ? 1.204 -2.889 11.334 1.00 94.31 186 SER A N 1
ATOM 1491 C CA . SER A 1 186 ? 0.920 -4.205 10.750 1.00 94.31 186 SER A CA 1
ATOM 1492 C C . SER A 1 186 ? 1.044 -4.206 9.230 1.00 94.31 186 SER A C 1
ATOM 1494 O O . SER A 1 186 ? 1.600 -5.139 8.657 1.00 94.31 186 SER A O 1
ATOM 1496 N N . PHE A 1 187 ? 0.564 -3.157 8.567 1.00 91.44 187 PHE A N 1
ATOM 1497 C CA . PHE A 1 187 ? 0.568 -3.078 7.114 1.00 91.44 187 PHE A CA 1
ATOM 1498 C C . PHE A 1 187 ? 1.916 -2.588 6.567 1.00 91.44 187 PHE A C 1
ATOM 1500 O O . PHE A 1 187 ? 2.604 -3.324 5.860 1.00 91.44 187 PHE A O 1
ATOM 1507 N N . PHE A 1 188 ? 2.340 -1.370 6.913 1.00 90.44 188 PHE A N 1
ATOM 1508 C CA . PHE A 1 188 ? 3.537 -0.758 6.329 1.00 90.44 188 PHE A CA 1
ATOM 1509 C C . PHE A 1 188 ? 4.832 -1.367 6.854 1.00 90.44 188 PHE A C 1
ATOM 1511 O O . PHE A 1 188 ? 5.760 -1.606 6.082 1.00 90.44 188 PHE A O 1
ATOM 1518 N N . HIS A 1 189 ? 4.913 -1.636 8.158 1.00 92.12 189 HIS A N 1
ATOM 1519 C CA . HIS A 1 189 ? 6.138 -2.178 8.733 1.00 92.12 189 HIS A CA 1
ATOM 1520 C C . HIS A 1 189 ? 6.212 -3.697 8.583 1.00 92.12 189 HIS A C 1
ATOM 1522 O O . HIS A 1 189 ? 7.204 -4.200 8.066 1.00 92.12 189 HIS A O 1
ATOM 1528 N N . LEU A 1 190 ? 5.186 -4.445 8.997 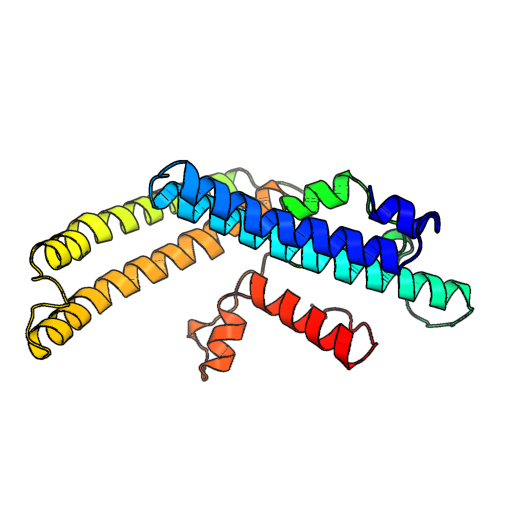1.00 94.12 190 LEU A N 1
ATOM 1529 C CA . LEU A 1 190 ? 5.250 -5.910 8.976 1.00 94.12 190 LEU A CA 1
ATOM 1530 C C . LEU A 1 190 ? 4.935 -6.481 7.590 1.00 94.12 190 LEU A C 1
ATOM 1532 O O . LEU A 1 190 ? 5.796 -7.129 6.994 1.00 94.12 190 LEU A O 1
ATOM 1536 N N . TRP A 1 191 ? 3.737 -6.235 7.056 1.00 93.25 191 TRP A N 1
ATOM 1537 C CA . TRP A 1 191 ? 3.268 -6.880 5.827 1.00 93.25 191 TRP A CA 1
ATOM 1538 C C . TRP A 1 191 ? 4.114 -6.523 4.600 1.00 93.25 191 TRP A C 1
ATOM 1540 O O . TRP A 1 191 ? 4.598 -7.428 3.915 1.00 93.25 191 TRP A O 1
ATOM 1550 N N . LEU A 1 192 ? 4.369 -5.233 4.344 1.00 9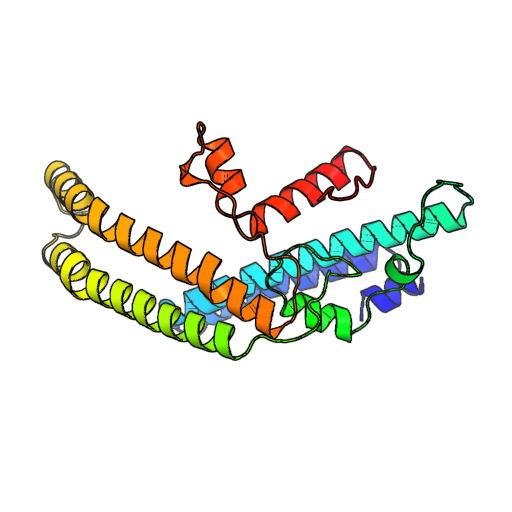2.25 192 LEU A N 1
ATOM 1551 C CA . LEU A 1 192 ? 5.176 -4.823 3.187 1.00 92.25 192 LEU A CA 1
ATOM 1552 C C . LEU A 1 192 ? 6.622 -5.321 3.276 1.00 92.25 192 LEU A C 1
ATOM 1554 O O . LEU A 1 192 ? 7.163 -5.766 2.266 1.00 92.25 192 LEU A O 1
ATOM 1558 N N . ASN A 1 193 ? 7.244 -5.331 4.461 1.00 92.88 193 ASN A N 1
ATOM 1559 C CA . ASN A 1 193 ? 8.600 -5.869 4.589 1.00 92.88 193 ASN A CA 1
ATOM 1560 C C . ASN A 1 193 ? 8.654 -7.401 4.485 1.00 92.88 193 ASN A C 1
ATOM 1562 O O . ASN A 1 193 ? 9.638 -7.932 3.970 1.00 92.88 193 ASN A O 1
ATOM 1566 N N . ILE A 1 194 ? 7.626 -8.122 4.949 1.00 93.88 194 ILE A N 1
ATOM 1567 C CA . ILE A 1 194 ? 7.503 -9.568 4.707 1.00 93.88 194 ILE A CA 1
ATOM 1568 C C . ILE A 1 194 ? 7.420 -9.819 3.201 1.00 93.88 194 ILE A C 1
ATOM 1570 O O . ILE A 1 194 ? 8.189 -10.622 2.673 1.00 93.88 194 ILE A O 1
ATOM 1574 N N . LEU A 1 195 ? 6.540 -9.095 2.504 1.00 93.50 195 LEU A N 1
ATOM 1575 C CA . LEU A 1 195 ? 6.384 -9.199 1.057 1.00 93.50 195 LEU A CA 1
ATOM 1576 C C . LEU A 1 195 ? 7.691 -8.852 0.324 1.00 93.50 195 LEU A C 1
ATOM 1578 O O . LEU A 1 195 ? 8.102 -9.581 -0.578 1.00 93.50 195 LEU A O 1
ATOM 1582 N N . ALA A 1 196 ? 8.390 -7.803 0.761 1.00 92.06 196 ALA A N 1
ATOM 1583 C CA . ALA A 1 196 ? 9.688 -7.408 0.225 1.00 92.06 196 ALA A CA 1
ATOM 1584 C C . ALA A 1 196 ? 10.747 -8.497 0.413 1.00 92.06 196 ALA A C 1
ATOM 1586 O O . ALA A 1 196 ? 11.455 -8.839 -0.527 1.00 92.06 196 ALA A O 1
ATOM 1587 N N . GLU A 1 197 ? 10.850 -9.085 1.604 1.00 93.44 197 GLU A N 1
ATOM 1588 C CA . GLU A 1 197 ? 11.813 -10.153 1.879 1.00 93.44 197 GLU A CA 1
ATOM 1589 C C . GLU A 1 197 ? 11.507 -11.415 1.056 1.00 93.44 197 GLU A C 1
ATOM 1591 O O . GLU A 1 197 ? 12.431 -12.011 0.503 1.00 93.44 197 GLU A O 1
ATOM 1596 N N . LEU A 1 198 ? 10.230 -11.794 0.912 1.00 92.81 198 LEU A N 1
ATOM 1597 C CA . LEU A 1 198 ? 9.811 -12.937 0.090 1.00 92.81 198 LEU A CA 1
ATOM 1598 C C . LEU A 1 198 ? 10.138 -12.732 -1.395 1.00 92.81 198 LEU A C 1
ATOM 1600 O O . LEU A 1 198 ? 10.597 -13.662 -2.060 1.00 92.81 198 LEU A O 1
ATOM 1604 N N . LEU A 1 199 ? 9.963 -11.509 -1.897 1.00 90.88 199 LEU A N 1
ATOM 1605 C CA . LEU A 1 199 ? 10.279 -11.129 -3.276 1.00 90.88 199 LEU A CA 1
ATOM 1606 C C . LEU A 1 199 ? 11.742 -10.705 -3.469 1.00 90.88 199 LEU A C 1
ATOM 1608 O O . LEU A 1 199 ? 12.125 -10.320 -4.573 1.00 90.88 199 LEU A O 1
ATOM 1612 N N . ARG A 1 200 ? 12.574 -10.768 -2.421 1.00 90.88 200 ARG A N 1
ATOM 1613 C CA . ARG A 1 200 ? 13.965 -10.278 -2.420 1.00 90.88 200 ARG A CA 1
ATOM 1614 C C . ARG A 1 200 ? 14.097 -8.827 -2.885 1.00 90.88 200 ARG A C 1
ATOM 1616 O O . ARG A 1 200 ? 15.088 -8.465 -3.509 1.00 90.88 200 ARG A O 1
ATOM 1623 N N . PHE A 1 201 ? 13.094 -8.011 -2.600 1.00 90.75 201 PHE A N 1
ATOM 1624 C CA . PHE A 1 201 ? 13.086 -6.586 -2.882 1.00 90.75 201 PHE A CA 1
ATOM 1625 C C . PHE A 1 201 ? 13.995 -5.869 -1.870 1.00 90.75 201 PHE A C 1
ATOM 1627 O O . PHE A 1 201 ? 13.866 -6.043 -0.649 1.00 90.75 201 PHE A O 1
ATOM 1634 N N . GLY A 1 202 ? 14.995 -5.159 -2.392 1.00 84.75 202 GLY A N 1
ATOM 1635 C CA . GLY A 1 202 ? 16.046 -4.507 -1.612 1.00 84.75 202 GLY A CA 1
ATOM 1636 C C . GLY A 1 202 ? 15.655 -3.133 -1.082 1.00 84.75 202 GLY A C 1
ATOM 1637 O O . GLY A 1 202 ? 16.106 -2.764 -0.003 1.00 84.75 202 GLY A O 1
ATOM 1638 N N . ASP A 1 203 ? 14.789 -2.422 -1.799 1.00 84.38 203 ASP A N 1
ATOM 1639 C CA . ASP A 1 203 ? 14.283 -1.114 -1.391 1.00 84.38 203 ASP A CA 1
ATOM 1640 C C . ASP A 1 203 ? 13.124 -1.291 -0.398 1.00 84.38 203 ASP A C 1
ATOM 1642 O O . ASP A 1 203 ? 12.112 -1.918 -0.698 1.00 84.38 203 ASP A O 1
ATOM 1646 N N . ARG A 1 204 ? 13.299 -0.850 0.845 1.00 84.75 204 ARG A N 1
ATOM 1647 C CA . ARG A 1 204 ? 12.353 -1.141 1.943 1.00 84.75 204 ARG A CA 1
ATOM 1648 C C . ARG A 1 204 ? 11.884 0.101 2.669 1.00 84.75 204 ARG A C 1
ATOM 1650 O O . ARG A 1 204 ? 11.328 0.012 3.764 1.00 84.75 204 ARG A O 1
ATOM 1657 N N . GLU A 1 205 ? 12.097 1.253 2.058 1.00 85.06 205 GLU A N 1
ATOM 1658 C CA . GLU A 1 205 ? 11.736 2.533 2.636 1.00 85.06 205 GLU A CA 1
ATOM 1659 C C . GLU A 1 205 ? 10.277 2.881 2.312 1.00 85.06 205 GLU A C 1
ATOM 1661 O O . GLU A 1 205 ? 9.957 3.742 1.497 1.00 85.06 205 GLU A O 1
ATOM 1666 N N . PHE A 1 206 ? 9.346 2.161 2.943 1.00 86.81 206 PHE A N 1
ATOM 1667 C CA . PHE A 1 206 ? 7.912 2.363 2.703 1.00 86.81 206 PHE A CA 1
ATOM 1668 C C . PHE A 1 206 ? 7.355 3.635 3.368 1.00 86.81 206 PHE A C 1
ATOM 1670 O O . PHE A 1 206 ? 6.324 4.155 2.933 1.00 86.81 206 PHE A O 1
ATOM 1677 N N . TYR A 1 207 ? 8.021 4.124 4.416 1.00 88.44 207 TYR A N 1
ATOM 1678 C CA . TYR A 1 207 ? 7.660 5.310 5.194 1.00 88.44 207 TYR A CA 1
ATOM 1679 C C . TYR A 1 207 ? 8.908 5.903 5.872 1.00 88.44 207 TYR A C 1
ATOM 1681 O O . TYR A 1 207 ? 9.899 5.198 6.063 1.00 88.44 207 TYR A O 1
ATOM 1689 N N . LYS A 1 208 ? 8.835 7.180 6.260 1.00 88.69 208 LYS A N 1
ATOM 1690 C CA . LYS A 1 208 ? 9.854 7.908 7.045 1.00 88.69 208 LYS A CA 1
ATOM 1691 C C . LYS A 1 208 ? 9.324 8.246 8.442 1.00 88.69 208 LYS A C 1
ATOM 1693 O O . LYS A 1 208 ? 8.189 7.895 8.760 1.00 88.69 208 LYS A O 1
ATOM 1698 N N . ASP A 1 209 ? 10.117 8.940 9.258 1.00 88.88 209 ASP A N 1
ATOM 1699 C CA . ASP A 1 209 ? 9.785 9.350 10.634 1.00 88.88 209 ASP A CA 1
ATOM 1700 C C . ASP A 1 209 ? 8.668 10.418 10.692 1.00 88.88 209 ASP A C 1
ATOM 1702 O O . ASP A 1 209 ? 8.845 11.526 11.196 1.00 88.88 209 ASP A O 1
ATOM 1706 N N . TRP A 1 210 ? 7.483 10.083 10.176 1.00 90.06 210 TRP A N 1
ATOM 1707 C CA . TRP A 1 210 ? 6.321 10.964 10.037 1.00 90.06 210 TRP A CA 1
ATOM 1708 C C . TRP A 1 210 ? 5.797 11.483 11.379 1.00 90.06 210 TRP A C 1
ATOM 1710 O O . TRP A 1 210 ? 5.141 12.520 11.422 1.00 90.06 210 TRP A O 1
ATOM 1720 N N . TRP A 1 211 ? 6.088 10.788 12.481 1.00 90.62 211 TRP A N 1
ATOM 1721 C CA . TRP A 1 211 ? 5.725 11.219 13.834 1.00 90.62 211 TRP A CA 1
ATOM 1722 C C . TRP A 1 211 ? 6.534 12.435 14.306 1.00 90.62 211 TRP A C 1
ATOM 1724 O O . TRP A 1 211 ? 6.109 13.118 15.233 1.00 90.62 211 TRP A O 1
ATOM 1734 N N . ASN A 1 212 ? 7.672 12.722 13.664 1.00 91.62 212 ASN A N 1
ATOM 1735 C CA . ASN A 1 212 ? 8.500 13.900 13.922 1.00 91.62 212 ASN A CA 1
ATOM 1736 C C . ASN A 1 212 ? 8.204 15.062 12.953 1.00 91.62 212 ASN A C 1
ATOM 1738 O O . ASN A 1 212 ? 8.893 16.084 13.002 1.00 91.62 212 ASN A O 1
ATOM 1742 N N . ALA A 1 213 ? 7.213 14.917 12.065 1.00 90.38 213 ALA A N 1
ATOM 1743 C CA . ALA A 1 213 ? 6.873 15.940 11.083 1.00 90.38 213 ALA A CA 1
ATOM 1744 C C . ALA A 1 213 ? 6.396 17.232 11.764 1.00 90.38 213 ALA A C 1
ATOM 1746 O O . ALA A 1 213 ? 5.557 17.210 12.667 1.00 90.38 213 ALA A O 1
ATOM 1747 N N . LYS A 1 214 ? 6.913 18.376 11.305 1.00 91.50 214 LYS A N 1
ATOM 1748 C CA . LYS A 1 214 ? 6.579 19.701 11.855 1.00 91.50 214 LYS A CA 1
ATOM 1749 C C . LYS A 1 214 ? 5.381 20.337 11.162 1.00 91.50 214 LYS A C 1
ATOM 1751 O O . LYS A 1 214 ? 4.755 21.236 11.718 1.00 91.50 214 LYS A O 1
ATOM 1756 N N . THR A 1 215 ? 5.074 19.897 9.943 1.00 92.62 215 THR A N 1
ATOM 1757 C CA . THR A 1 215 ? 3.948 20.398 9.149 1.00 92.62 215 THR A CA 1
ATOM 1758 C C . THR A 1 215 ? 3.066 19.256 8.652 1.00 92.62 215 THR A C 1
ATOM 1760 O O . THR A 1 215 ? 3.508 18.117 8.504 1.00 92.62 215 THR A O 1
ATOM 1763 N N . VAL A 1 216 ? 1.802 19.572 8.356 1.00 87.94 216 VAL A N 1
ATOM 1764 C CA . VAL A 1 216 ? 0.848 18.602 7.791 1.00 87.94 216 VAL A CA 1
ATOM 1765 C C . VAL A 1 216 ? 1.307 18.117 6.414 1.00 87.94 216 VAL A C 1
ATOM 1767 O O . VAL A 1 216 ? 1.140 16.945 6.091 1.00 87.94 216 VAL A O 1
ATOM 1770 N N . GLU A 1 217 ? 1.923 18.989 5.612 1.00 85.81 217 GLU A N 1
ATOM 1771 C CA . GLU A 1 217 ? 2.490 18.595 4.321 1.00 85.81 217 GLU A CA 1
ATOM 1772 C C . GLU A 1 217 ? 3.599 17.555 4.504 1.00 85.81 217 GLU A C 1
ATOM 1774 O O . GLU A 1 217 ? 3.555 16.494 3.887 1.00 85.81 217 GLU A O 1
ATOM 1779 N N . GLU A 1 218 ? 4.562 17.828 5.387 1.00 85.25 218 GLU A N 1
ATOM 1780 C CA . GLU A 1 218 ? 5.666 16.916 5.687 1.00 85.25 218 GLU A CA 1
ATOM 1781 C C . GLU A 1 218 ? 5.158 15.554 6.180 1.00 85.25 218 GLU A C 1
ATOM 1783 O O . GLU A 1 218 ? 5.611 14.515 5.698 1.00 85.25 218 GLU A O 1
ATOM 1788 N N . TYR A 1 219 ? 4.144 15.555 7.050 1.00 87.25 219 TYR A N 1
ATOM 1789 C CA . TYR A 1 219 ? 3.475 14.340 7.508 1.00 87.25 219 TYR A CA 1
ATOM 1790 C C . TYR A 1 219 ? 2.935 13.502 6.336 1.00 87.25 219 TYR A C 1
ATOM 1792 O O . TYR A 1 219 ? 3.235 12.309 6.245 1.00 87.25 219 TYR A O 1
ATOM 1800 N N . TRP A 1 220 ? 2.198 14.111 5.397 1.00 81.31 220 TRP A N 1
ATOM 1801 C CA . TRP A 1 220 ? 1.640 13.393 4.242 1.00 81.31 220 TRP A CA 1
ATOM 1802 C C . TRP A 1 220 ? 2.714 12.830 3.314 1.00 81.31 220 TRP A C 1
ATOM 1804 O O . TRP A 1 220 ? 2.528 11.750 2.748 1.00 81.31 220 TRP A O 1
ATOM 1814 N N . ARG A 1 221 ? 3.847 13.528 3.184 1.00 81.38 221 ARG A N 1
ATOM 1815 C CA . ARG A 1 221 ? 4.993 13.046 2.406 1.00 81.38 221 ARG A CA 1
ATOM 1816 C C . ARG A 1 221 ? 5.667 11.853 3.081 1.00 81.38 221 ARG A C 1
ATOM 1818 O O . ARG A 1 221 ? 6.015 10.897 2.404 1.00 81.38 221 ARG A O 1
ATOM 1825 N N . MET A 1 222 ? 5.844 11.884 4.399 1.00 83.94 222 MET A N 1
ATOM 1826 C CA . MET A 1 222 ? 6.597 10.858 5.131 1.00 83.94 222 MET A CA 1
ATOM 1827 C C . MET A 1 222 ? 5.781 9.602 5.454 1.00 83.94 222 MET A C 1
ATOM 1829 O O . MET A 1 222 ? 6.346 8.510 5.528 1.00 83.94 222 MET A O 1
ATOM 1833 N N . TRP A 1 223 ? 4.466 9.742 5.639 1.00 81.19 223 TRP A N 1
ATOM 1834 C CA . TRP A 1 223 ? 3.573 8.664 6.071 1.00 81.19 223 TRP A CA 1
ATOM 1835 C C . TRP A 1 223 ? 3.502 7.494 5.080 1.00 81.19 223 TRP A C 1
ATOM 1837 O O . TRP A 1 223 ? 3.583 6.335 5.480 1.00 81.19 223 TRP A O 1
ATOM 1847 N N . ASN A 1 224 ? 3.346 7.784 3.783 1.00 79.06 224 ASN A N 1
ATOM 1848 C CA . ASN A 1 224 ? 3.179 6.767 2.744 1.00 79.06 224 ASN A CA 1
ATOM 1849 C C . ASN A 1 224 ? 4.027 7.100 1.516 1.00 79.06 224 ASN A C 1
ATOM 1851 O O . ASN A 1 224 ? 3.544 7.620 0.503 1.00 79.06 224 ASN A O 1
ATOM 1855 N N . MET A 1 225 ? 5.312 6.761 1.610 1.00 75.00 225 MET A N 1
ATOM 1856 C CA . MET A 1 225 ? 6.266 7.023 0.535 1.00 75.00 225 MET A CA 1
ATOM 1857 C C . MET A 1 225 ? 5.954 6.211 -0.720 1.00 75.00 225 MET A C 1
ATOM 1859 O O . MET A 1 225 ? 6.192 6.687 -1.829 1.00 75.00 225 MET A O 1
ATOM 1863 N N . VAL A 1 226 ? 5.334 5.039 -0.561 1.00 70.00 226 VAL A N 1
ATOM 1864 C CA . VAL A 1 226 ? 4.931 4.164 -1.670 1.00 70.00 226 VAL A CA 1
ATOM 1865 C C . VAL A 1 226 ? 3.964 4.861 -2.629 1.00 70.00 226 VAL A C 1
ATOM 1867 O O . VAL A 1 226 ? 4.062 4.645 -3.834 1.00 70.00 226 VAL A O 1
ATOM 1870 N N . ILE A 1 227 ? 3.057 5.704 -2.126 1.00 65.56 227 ILE A N 1
ATOM 1871 C CA . ILE A 1 227 ? 2.123 6.480 -2.959 1.00 65.56 227 ILE A CA 1
ATOM 1872 C C . ILE A 1 227 ? 2.740 7.809 -3.400 1.00 65.56 227 ILE A C 1
ATOM 1874 O O . ILE A 1 227 ? 2.576 8.209 -4.553 1.00 65.56 227 ILE A O 1
ATOM 1878 N N . PHE A 1 228 ? 3.462 8.495 -2.513 1.00 61.06 228 PHE A N 1
ATOM 1879 C CA . PHE A 1 228 ? 3.944 9.846 -2.801 1.00 61.06 228 PHE A CA 1
ATOM 1880 C C . PHE A 1 228 ? 5.119 9.877 -3.793 1.00 61.06 228 PHE A C 1
ATOM 1882 O O . PHE A 1 228 ? 5.164 10.745 -4.664 1.00 61.06 228 PHE A O 1
ATOM 1889 N N . SER A 1 229 ? 6.037 8.907 -3.724 1.00 64.50 229 SER A N 1
ATOM 1890 C CA . SER A 1 229 ? 7.196 8.820 -4.628 1.00 64.50 229 SER A CA 1
ATOM 1891 C C . SER A 1 229 ? 6.799 8.710 -6.118 1.00 64.50 229 SER A C 1
ATOM 1893 O O . SER A 1 229 ? 7.289 9.508 -6.923 1.00 64.50 229 SER A O 1
ATOM 1895 N N . PRO A 1 230 ? 5.851 7.833 -6.519 1.00 60.69 230 PRO A N 1
ATOM 1896 C CA . PRO A 1 230 ? 5.331 7.815 -7.888 1.00 60.69 230 PRO A CA 1
ATOM 1897 C C . PRO A 1 230 ? 4.667 9.127 -8.328 1.00 60.69 230 PRO A C 1
ATOM 1899 O O . PRO A 1 230 ? 4.849 9.541 -9.471 1.00 60.69 230 PRO A O 1
ATOM 1902 N N . ILE A 1 231 ? 3.900 9.782 -7.446 1.00 61.03 231 ILE A N 1
ATOM 1903 C CA . ILE A 1 231 ? 3.212 11.045 -7.767 1.00 61.03 231 ILE A CA 1
ATOM 1904 C C . ILE A 1 231 ? 4.233 12.139 -8.065 1.00 61.03 231 ILE A C 1
ATOM 1906 O O . ILE A 1 231 ? 4.101 12.840 -9.066 1.00 61.03 231 ILE A O 1
ATOM 1910 N N . LEU A 1 232 ? 5.269 12.263 -7.231 1.00 59.16 232 LEU A N 1
ATOM 1911 C CA . LEU A 1 232 ? 6.352 13.204 -7.487 1.00 59.16 232 LEU A CA 1
ATOM 1912 C C . LEU A 1 232 ? 7.048 12.888 -8.810 1.00 59.16 232 LEU A C 1
ATOM 1914 O O . LEU A 1 232 ? 7.177 13.775 -9.646 1.00 59.16 232 LEU A O 1
ATOM 1918 N N . LYS A 1 233 ? 7.444 11.632 -9.040 1.00 61.44 233 LYS A N 1
ATOM 1919 C CA . LYS A 1 233 ? 8.155 11.244 -10.266 1.00 61.44 233 LYS A CA 1
ATOM 1920 C C . LYS A 1 233 ? 7.353 11.569 -11.532 1.00 61.44 233 LYS A C 1
ATOM 1922 O O . LYS A 1 233 ? 7.909 12.137 -12.468 1.00 61.44 233 LYS A O 1
ATOM 1927 N N . ASN A 1 234 ? 6.058 11.257 -11.548 1.00 58.88 234 ASN A N 1
ATOM 1928 C CA . ASN A 1 234 ? 5.195 11.533 -12.698 1.00 58.88 234 ASN A CA 1
ATOM 1929 C C . ASN A 1 234 ? 4.960 13.040 -12.893 1.00 58.88 234 ASN A C 1
ATOM 1931 O O . ASN A 1 234 ? 5.009 13.519 -14.024 1.00 58.88 234 ASN A O 1
ATOM 1935 N N . SER A 1 235 ? 4.750 13.794 -11.808 1.00 57.19 235 SER A N 1
ATOM 1936 C CA . SER A 1 235 ? 4.580 15.253 -11.870 1.00 57.19 235 SER A CA 1
ATOM 1937 C C . SER A 1 235 ? 5.848 15.962 -12.351 1.00 57.19 235 SER A C 1
ATOM 1939 O O . SER A 1 235 ? 5.764 16.855 -13.188 1.00 57.19 235 SER A O 1
ATOM 1941 N N . TYR A 1 236 ? 7.028 15.555 -11.869 1.00 52.50 236 TYR A N 1
ATOM 1942 C CA . TYR A 1 236 ? 8.299 16.145 -12.291 1.00 52.50 236 TYR A CA 1
ATOM 1943 C C . TYR A 1 236 ? 8.669 15.756 -13.728 1.00 52.50 236 TYR A C 1
ATOM 1945 O O . TYR A 1 236 ? 9.029 16.643 -14.494 1.00 52.50 236 TYR A O 1
ATOM 1953 N N . SER A 1 237 ? 8.498 14.488 -14.135 1.00 51.91 237 SER A N 1
ATOM 1954 C CA . SER A 1 237 ? 8.742 14.057 -15.528 1.00 51.91 237 SER A CA 1
ATOM 1955 C C . SER A 1 237 ? 7.916 14.884 -16.527 1.00 51.91 237 SER A C 1
ATOM 1957 O O . SER A 1 237 ? 8.443 15.364 -17.532 1.00 51.91 237 SER A O 1
ATOM 1959 N N . GLY A 1 238 ? 6.646 15.163 -16.199 1.00 48.84 238 GLY A N 1
ATOM 1960 C CA . GLY A 1 238 ? 5.766 15.988 -17.032 1.00 48.84 238 GLY A CA 1
ATOM 1961 C C . GLY A 1 238 ? 6.112 17.483 -17.075 1.00 48.84 238 GLY A C 1
ATOM 1962 O O . GLY A 1 238 ? 5.738 18.151 -18.037 1.00 48.84 238 GLY A O 1
ATOM 1963 N N . LEU A 1 239 ? 6.813 18.016 -16.067 1.00 40.88 239 LEU A N 1
ATOM 1964 C CA . LEU A 1 239 ? 7.116 19.449 -15.949 1.00 40.88 239 LEU A CA 1
ATOM 1965 C C . LEU A 1 239 ? 8.513 19.832 -16.447 1.00 40.88 239 LEU A C 1
ATOM 1967 O O . LEU A 1 239 ? 8.675 20.929 -16.975 1.00 40.88 239 LEU A O 1
ATOM 1971 N N . THR A 1 240 ? 9.525 18.978 -16.275 1.00 40.31 240 THR A N 1
ATOM 1972 C CA . THR A 1 240 ? 10.920 19.350 -16.574 1.00 40.31 240 THR A CA 1
ATOM 1973 C C . THR A 1 240 ? 11.529 18.636 -17.772 1.00 40.31 240 THR A C 1
ATOM 1975 O O . THR A 1 240 ? 12.627 19.016 -18.168 1.00 40.31 240 THR A O 1
ATOM 1978 N N . GLY A 1 241 ? 10.879 17.620 -18.357 1.00 44.41 241 GLY A N 1
ATOM 1979 C CA . GLY A 1 241 ? 11.447 16.854 -19.480 1.00 44.41 241 GLY A CA 1
ATOM 1980 C C . GLY A 1 241 ? 12.812 16.208 -19.181 1.00 44.41 241 GLY A C 1
ATOM 1981 O O . GLY A 1 241 ? 13.464 15.698 -20.087 1.00 44.41 241 GLY A O 1
ATOM 1982 N N . ASN A 1 242 ? 13.244 16.234 -17.915 1.00 36.50 242 ASN A N 1
ATOM 1983 C CA . ASN A 1 242 ? 14.564 15.843 -17.456 1.00 36.50 242 ASN A CA 1
ATOM 1984 C C . ASN A 1 242 ? 14.413 14.748 -16.405 1.00 36.50 242 ASN A C 1
ATOM 1986 O O . ASN A 1 242 ? 13.869 14.958 -15.319 1.00 36.50 242 ASN A O 1
ATOM 1990 N N . PHE A 1 243 ? 14.936 13.578 -16.754 1.00 44.91 243 PHE A N 1
ATOM 1991 C CA . PHE A 1 243 ? 15.128 12.444 -15.869 1.00 44.91 243 PHE A CA 1
ATOM 1992 C C . PHE A 1 243 ? 16.142 12.816 -14.793 1.00 44.91 243 PHE A C 1
ATOM 1994 O O . PHE A 1 243 ? 17.346 12.694 -15.004 1.00 44.91 243 PHE A O 1
ATOM 2001 N N . LEU A 1 244 ? 15.679 13.263 -13.630 1.00 34.72 244 LEU A N 1
ATOM 2002 C CA . LEU A 1 244 ? 16.532 13.168 -12.457 1.00 34.72 244 LEU A CA 1
ATOM 2003 C C . LEU A 1 244 ? 16.530 11.700 -12.012 1.00 34.72 244 LEU A C 1
ATOM 2005 O O . LEU A 1 244 ? 15.447 11.125 -11.835 1.00 34.72 244 LEU A O 1
ATOM 2009 N N . PRO A 1 245 ? 17.706 11.066 -11.853 1.00 34.72 245 PRO A N 1
ATOM 2010 C CA . PRO A 1 245 ? 17.770 9.822 -11.118 1.00 34.72 245 PRO A CA 1
ATOM 2011 C C . PRO A 1 245 ? 17.190 10.101 -9.734 1.00 34.72 245 PRO A C 1
ATOM 2013 O O . PRO A 1 245 ? 17.445 11.150 -9.142 1.00 34.72 245 PRO A O 1
ATOM 2016 N N . ALA A 1 246 ? 16.353 9.187 -9.249 1.00 35.94 246 ALA A N 1
ATOM 2017 C CA . ALA A 1 246 ? 15.998 9.177 -7.843 1.00 35.94 246 ALA A CA 1
ATOM 2018 C C . ALA A 1 246 ? 17.309 8.966 -7.077 1.00 35.94 246 ALA A C 1
ATOM 2020 O O . ALA A 1 246 ? 17.816 7.845 -7.024 1.00 35.94 246 ALA A O 1
ATOM 2021 N N . ASP A 1 247 ? 17.907 10.058 -6.606 1.00 28.77 247 ASP A N 1
ATOM 2022 C CA . ASP A 1 247 ? 19.023 9.979 -5.682 1.00 28.77 247 ASP A CA 1
ATOM 2023 C C . ASP A 1 247 ? 18.531 9.301 -4.401 1.00 28.77 247 ASP A C 1
ATOM 2025 O O . ASP A 1 247 ? 17.390 9.496 -3.971 1.00 28.77 247 ASP A O 1
ATOM 2029 N N . ARG A 1 248 ? 19.408 8.424 -3.912 1.00 32.50 248 ARG A N 1
ATOM 2030 C CA . ARG A 1 248 ? 19.199 7.403 -2.880 1.00 32.50 248 ARG A CA 1
ATOM 2031 C C . ARG A 1 248 ? 18.613 7.927 -1.578 1.00 32.50 248 ARG A C 1
ATOM 2033 O O . ARG A 1 248 ? 18.992 9.039 -1.150 1.00 32.50 248 ARG A O 1
#

Organism: Aegilops tauschii subsp. strangulata (NCBI:txid200361)

Radius of gyration: 22.64 Å; Cα contacts (8 Å, |Δi|>4): 184; chains: 1; bounding box: 59×38×59 Å

Sequence (248 aa):
MTEKWAQRKLIRDHVSILLHIIITTTVLIYPVVVILKCESAVLSGFVLMFIASITWLKLVSFAHTNYDIRVLSQSIEKGATHGSSIDEENIKGPTINSVVYFMLAPTLCYQPSYPRTAFIRKGWVTRQLLKCVVFTGLMGFIIEQYINPIVQNSKHPLKGNFLDAIERVLKLSVPTLYVWLCMFYSFFHLWLNILAELLRFGDREFYKDWWNAKTVEEYWRMWNMVIFSPILKNSYSGLTGNFLPADR

Solvent-accessible surface area (backbone atoms only — not comparable to full-atom values): 14172 Å² total; per-residue (Å²): 109,70,63,65,36,40,75,68,66,76,42,58,68,70,60,53,53,52,51,51,51,54,53,48,51,48,50,56,49,52,56,53,54,49,40,74,70,63,75,52,55,70,67,62,42,50,53,49,50,51,54,31,51,53,50,37,48,33,51,52,30,41,53,51,49,52,51,53,49,50,56,51,52,55,44,49,74,71,67,59,86,72,91,66,92,72,56,70,71,61,73,50,73,90,46,72,69,57,52,56,47,48,75,69,43,82,54,38,60,59,64,84,73,74,61,64,46,96,69,69,60,61,76,58,45,53,54,42,52,52,49,35,53,52,43,51,50,50,40,51,47,48,41,62,73,52,47,47,57,57,55,71,73,46,71,61,83,94,78,57,59,71,66,61,53,50,54,49,50,59,66,45,47,59,62,49,50,53,40,50,53,43,48,47,46,37,45,60,56,34,45,40,47,42,50,20,44,78,69,27,44,50,79,75,74,45,49,54,76,31,91,73,44,91,43,73,68,51,24,61,52,22,57,40,28,48,62,45,54,43,52,51,52,54,55,43,46,75,72,62,79,53,87,71,74,85,76,130

Secondary structure (DSSP, 8-state):
-HHHHHHTT-S-HHHHHHHHHHHHHHHHHHHHHHHHHTT--HHHHHHHHHHHHHHHHHHHHHHHHHHHHHHHHHHHHTT----S---HHHHSPPPHHHHHHHHHSS-SS--SS--B-SS--HHHHHHHHHHHHHHHHHHHHHIIIIIHHHHHTSPPTTSS-HHHHHHHHHHHHHHHHHHHHHHHIIIIIIIHHHHHHHTTB----S---GGG-SSHHHHHHHH-HHHHHHHHHHHHHHHH--------

Mean predicted aligned error: 9.04 Å